Protein AF-A0A2V8SIW9-F1 (afdb_monomer_lite)

Secondary structure (DSSP, 8-state):
---EEEEEEEEES--TTGGG-HHHHHHHHHHHHHHTT--EEEEEEEEPSTT--EEEEEEETTEEEEEEEEGGGTEEEEEEEESS--PPP-HHHHHHHHH--SEEEEEEEEET---SS----PPPSSPPP--TT-TT------EEE-SSSS-EEE-TT--EEEEEEBTTSS-HHHHHHHHHHHHHHHHHGGGS-HHHHHHHHHHHHHHHHHHHHHHHTTT-S--GGGSHHHHHHHHHHHHHTBTTTEEEEEEEE-SSEEEEEEEEPTT--HHHHHHHHHHHHHHHHHHHTT--S--B-S--EEEE--SHHHHHHHHHHHHHHHHHTT-TT-SSB--SSTTTT--

Sequence (343 aa):
MIVGTEWLIEATGCNQEHLRDESLMRDLLERVITDLGLKAVGSVWHKFDGEAGITGLIALTESHLACHTYPEHRTATFNLYCCRTRPEWDWESNVKTLLGAKSVSVTKIERGAADAVSAAVRRPSRPPVVPSDDPFFKYGQVSIRDRGRLPHWEKEDGIYFVTFRLADSLPQNILDRLRDERREALGALKTLDHELRLEEKRKIEWLFSEKVDGYLDRNYGSCVMQEPAVAKVVADSLLHFDAQRYHLYAWCVMPNHVHSVVRPKQNHKLEDVLHSWKSYTAHEINKLLGRRGELWQREYYDHLVRSESDLERAMKYTIRNPASAGLQNWPWVSSLETYKSAA

Radius of gyration: 24.92 Å; chains: 1; bounding box: 72×48×62 Å

Foldseek 3Di:
DLQKKKKKKKFAPFAQVLQQDPVLVVVLVVCVCVVQVWAFPDKDKDRDPDSAGIWIWTDTPAGIKIKHGGSVRNMIIIMDIDSDDTPDDCCFVSCCVSGVTPDMDMDMDRHPPDPPDDDDDDDDPDDPPPPCDPPVDPFDDWDWDDPDLDIDIWGAQFKKKKKWWWQFLDPPVVVVVLSVVLVVQLVVLPPPDDVVSVVSNVVSVVVSVVVVLVSNLVRGDPLLCVPVVLLVLLLCLVPVCDVNQKHWQWKFDGSTMIITTITGHPPHTPVNSVCSSLVRSQVVSCVVVVHDDGTIDPDMDMDTQDDPVSSVVSRVCRQCSCVVSVNPPRPRIDDNVVPVVPD

Structure (mmCIF, N/CA/C/O backbone):
data_AF-A0A2V8SIW9-F1
#
_entry.id   AF-A0A2V8SIW9-F1
#
loop_
_atom_site.group_PDB
_atom_site.id
_atom_site.type_symbol
_atom_site.label_atom_id
_atom_site.label_alt_id
_atom_site.label_comp_id
_atom_site.label_asym_id
_atom_site.label_entity_id
_atom_site.label_seq_id
_atom_site.pdbx_PDB_ins_code
_atom_site.Cartn_x
_atom_site.Cartn_y
_atom_site.Cartn_z
_atom_site.occupancy
_atom_site.B_iso_or_equiv
_atom_site.auth_seq_id
_atom_site.auth_comp_id
_atom_site.auth_asym_id
_atom_site.auth_atom_id
_atom_site.pdbx_PDB_model_num
ATOM 1 N N . MET A 1 1 ? -4.447 -9.199 -9.880 1.00 42.38 1 MET A N 1
ATOM 2 C CA . MET A 1 1 ? -4.465 -8.543 -11.206 1.00 42.38 1 MET A CA 1
ATOM 3 C C . MET A 1 1 ? -3.025 -8.538 -11.637 1.00 42.38 1 MET A C 1
ATOM 5 O O . MET A 1 1 ? -2.218 -8.075 -10.849 1.00 42.38 1 MET A O 1
ATOM 9 N N . ILE A 1 2 ? -2.699 -9.089 -12.802 1.00 50.03 2 ILE A N 1
ATOM 10 C CA . ILE A 1 2 ? -1.320 -9.090 -13.292 1.00 50.03 2 ILE A CA 1
ATOM 11 C C . ILE A 1 2 ? -0.915 -7.619 -13.468 1.00 50.03 2 ILE A C 1
ATOM 13 O O . ILE A 1 2 ? -1.410 -6.951 -14.371 1.00 50.03 2 ILE A O 1
ATOM 17 N N . VAL A 1 3 ? -0.110 -7.096 -12.544 1.00 54.56 3 VAL A N 1
ATOM 18 C CA . VAL A 1 3 ? 0.415 -5.721 -12.575 1.00 54.56 3 VAL A CA 1
ATOM 19 C C . VAL A 1 3 ? 1.596 -5.605 -13.533 1.00 54.56 3 VAL A C 1
ATOM 21 O O . VAL A 1 3 ? 1.995 -4.506 -13.896 1.00 54.56 3 VAL A O 1
ATOM 24 N N . GLY A 1 4 ? 2.129 -6.742 -13.977 1.00 69.62 4 GLY A N 1
ATOM 25 C CA . GLY A 1 4 ? 3.120 -6.814 -15.028 1.00 69.62 4 GLY A CA 1
ATOM 26 C C . GLY A 1 4 ? 3.525 -8.246 -15.340 1.00 69.62 4 GLY A C 1
ATOM 27 O O . GLY A 1 4 ? 3.195 -9.182 -14.616 1.00 69.62 4 GLY A O 1
ATOM 28 N N . THR A 1 5 ? 4.244 -8.428 -16.432 1.00 81.38 5 THR A N 1
ATOM 29 C CA . THR A 1 5 ? 4.837 -9.707 -16.804 1.00 81.38 5 THR A CA 1
ATOM 30 C C . THR A 1 5 ? 6.344 -9.569 -16.724 1.00 81.38 5 THR A C 1
ATOM 32 O O . THR A 1 5 ? 6.913 -8.625 -17.268 1.00 81.38 5 THR A O 1
ATOM 35 N N . GLU A 1 6 ? 6.970 -10.485 -16.005 1.00 88.69 6 GLU A N 1
ATOM 36 C CA . GLU A 1 6 ? 8.413 -10.635 -15.945 1.00 88.69 6 GLU A CA 1
ATOM 37 C C . GLU A 1 6 ? 8.807 -11.896 -16.705 1.00 88.69 6 GLU A C 1
ATOM 39 O O . GLU A 1 6 ? 8.197 -12.948 -16.536 1.00 88.69 6 GLU A O 1
ATOM 44 N N . TRP A 1 7 ? 9.815 -11.788 -17.554 1.00 89.62 7 TRP A N 1
ATOM 45 C CA . TRP A 1 7 ? 10.449 -12.914 -18.210 1.00 89.62 7 TRP A CA 1
ATOM 46 C C . TRP A 1 7 ? 11.846 -13.067 -17.629 1.00 89.62 7 TRP A C 1
ATOM 48 O O . TRP A 1 7 ? 12.643 -12.129 -17.663 1.00 89.62 7 TRP A O 1
ATOM 58 N N . LEU A 1 8 ? 12.121 -14.256 -17.106 1.00 92.25 8 LEU A N 1
ATOM 59 C CA . LEU A 1 8 ? 13.445 -14.708 -16.712 1.00 92.25 8 LEU A CA 1
ATOM 60 C C . LEU A 1 8 ? 13.950 -15.645 -17.797 1.00 92.25 8 LEU A C 1
ATOM 62 O O . LEU A 1 8 ? 13.293 -16.641 -18.102 1.00 92.25 8 LEU A O 1
ATOM 66 N N . ILE A 1 9 ? 15.088 -15.320 -18.391 1.00 96.25 9 ILE A N 1
ATOM 67 C CA . ILE A 1 9 ? 15.674 -16.101 -19.472 1.00 96.25 9 ILE A CA 1
ATOM 68 C C . ILE A 1 9 ? 17.033 -16.588 -19.019 1.00 96.25 9 ILE A C 1
ATOM 70 O O . ILE A 1 9 ? 17.867 -15.784 -18.608 1.00 96.25 9 ILE A O 1
ATOM 74 N N . GLU A 1 10 ? 17.266 -17.889 -19.132 1.00 94.38 10 GLU A N 1
ATOM 75 C CA . GLU A 1 10 ? 18.566 -18.491 -18.862 1.00 94.38 10 GLU A CA 1
ATOM 76 C C . GLU A 1 10 ? 19.058 -19.195 -20.123 1.00 94.38 10 GLU A C 1
ATOM 78 O O . GLU A 1 10 ? 18.437 -20.127 -20.632 1.00 94.38 10 GLU A O 1
ATOM 83 N N . ALA A 1 11 ? 20.193 -18.743 -20.642 1.00 95.75 11 ALA A N 1
ATOM 84 C CA . ALA A 1 11 ? 20.848 -19.328 -21.798 1.00 95.75 11 ALA A CA 1
ATOM 85 C C . ALA A 1 11 ? 22.107 -20.068 -21.350 1.00 95.75 11 ALA A C 1
ATOM 87 O O . ALA A 1 11 ? 22.965 -19.489 -20.686 1.00 95.75 11 ALA A O 1
ATOM 88 N N . THR A 1 12 ? 22.238 -21.339 -21.732 1.00 95.94 12 THR A N 1
ATOM 89 C CA . THR A 1 12 ? 23.371 -22.196 -21.354 1.00 95.94 12 THR A CA 1
ATOM 90 C C . THR A 1 12 ? 24.085 -22.769 -22.575 1.00 95.94 12 THR A C 1
ATOM 92 O O . THR A 1 12 ? 23.506 -22.992 -23.646 1.00 95.94 12 THR A O 1
ATOM 95 N N . GLY A 1 13 ? 25.388 -23.009 -22.419 1.00 95.06 13 GLY A N 1
ATOM 96 C CA . GLY A 1 13 ? 26.245 -23.491 -23.500 1.00 95.06 13 GLY A CA 1
ATOM 97 C C . GLY A 1 13 ? 26.567 -22.425 -24.550 1.00 95.06 13 GLY A C 1
ATOM 98 O O . GLY A 1 13 ? 26.854 -22.788 -25.686 1.00 95.06 13 GLY A O 1
ATOM 99 N N . CYS A 1 14 ? 26.524 -21.145 -24.175 1.00 96.31 14 CYS A N 1
ATOM 100 C CA . CYS A 1 14 ? 26.801 -20.007 -25.050 1.00 96.31 14 CYS A CA 1
ATOM 101 C C . CYS A 1 14 ? 28.268 -19.966 -25.528 1.00 96.31 14 CYS A C 1
ATOM 103 O O . CYS A 1 14 ? 29.164 -20.628 -24.980 1.00 96.31 14 CYS A O 1
ATOM 105 N N . ASN A 1 15 ? 28.531 -19.163 -26.556 1.00 95.88 15 ASN A N 1
ATOM 106 C CA . ASN A 1 15 ? 29.879 -18.818 -26.994 1.00 95.88 15 ASN A CA 1
ATOM 107 C C . ASN A 1 15 ? 30.512 -17.813 -26.015 1.00 95.88 15 ASN A C 1
ATOM 109 O O . ASN A 1 15 ? 29.956 -16.745 -25.778 1.00 95.88 15 ASN A O 1
ATOM 113 N N . GLN A 1 16 ? 31.677 -18.150 -25.458 1.00 93.75 16 GLN A N 1
ATOM 114 C CA . GLN A 1 16 ? 32.363 -17.335 -24.448 1.00 93.75 16 GLN A CA 1
ATOM 115 C C . GLN A 1 16 ? 32.746 -15.947 -24.963 1.00 93.75 16 GLN A C 1
ATOM 117 O O . GLN A 1 16 ? 32.615 -14.977 -24.225 1.00 93.75 16 GLN A O 1
ATOM 122 N N . GLU A 1 17 ? 33.138 -15.836 -26.233 1.00 93.25 17 GLU A N 1
ATOM 123 C CA . GLU A 1 17 ? 33.518 -14.554 -26.829 1.00 93.25 17 GLU A CA 1
ATOM 124 C C . GLU A 1 17 ? 32.302 -13.641 -27.009 1.00 93.25 17 GLU A C 1
ATOM 126 O O . GLU A 1 17 ? 32.372 -12.454 -26.711 1.00 93.25 17 GLU A O 1
ATOM 131 N N . HIS A 1 18 ? 31.144 -14.201 -27.379 1.00 94.38 18 HIS A N 1
ATOM 132 C CA . HIS A 1 18 ? 29.903 -13.423 -27.486 1.00 94.38 18 HIS A CA 1
ATOM 133 C C . HIS A 1 18 ? 29.425 -12.939 -26.110 1.00 94.38 18 HIS A C 1
ATOM 135 O O . HIS A 1 18 ? 28.880 -11.847 -25.993 1.00 94.38 18 HIS A O 1
ATOM 141 N N . LEU A 1 19 ? 29.658 -13.725 -25.051 1.00 93.62 19 LEU A N 1
ATOM 142 C CA . LEU A 1 19 ? 29.345 -13.330 -23.673 1.00 93.62 19 LEU A CA 1
ATOM 143 C C . LEU A 1 19 ? 30.246 -12.207 -23.138 1.00 93.62 19 LEU A C 1
ATOM 145 O O . LEU A 1 19 ? 29.910 -11.612 -22.115 1.00 93.62 19 LEU A O 1
ATOM 149 N N . ARG A 1 20 ? 31.372 -11.929 -23.803 1.00 93.06 20 ARG A N 1
ATOM 150 C CA . ARG A 1 20 ? 32.318 -10.845 -23.485 1.00 93.06 20 ARG A CA 1
ATOM 151 C C . ARG A 1 20 ? 32.119 -9.606 -24.362 1.00 93.06 20 ARG A C 1
ATOM 153 O O . ARG A 1 20 ? 32.797 -8.594 -24.147 1.00 93.06 20 ARG A O 1
ATOM 160 N N . ASP A 1 21 ? 31.228 -9.667 -25.347 1.00 93.31 21 ASP A N 1
ATOM 161 C CA . ASP A 1 21 ? 30.979 -8.581 -26.289 1.00 93.31 21 ASP A CA 1
ATOM 162 C C . ASP A 1 21 ? 29.834 -7.679 -25.804 1.00 93.31 21 ASP A C 1
ATOM 164 O O . ASP A 1 21 ? 28.655 -8.034 -25.851 1.00 93.31 21 ASP A O 1
ATOM 168 N N . GLU A 1 22 ? 30.193 -6.487 -25.321 1.00 92.50 22 GLU A N 1
ATOM 169 C CA . GLU A 1 22 ? 29.225 -5.508 -24.821 1.00 92.50 22 GLU A CA 1
ATOM 170 C C . GLU A 1 22 ? 28.354 -4.946 -25.945 1.00 92.50 22 GLU A C 1
ATOM 172 O O . GLU A 1 22 ? 27.169 -4.706 -25.721 1.00 92.50 22 GLU A O 1
ATOM 177 N N . SER A 1 23 ? 28.901 -4.784 -27.154 1.00 92.31 23 SER A N 1
ATOM 178 C CA . SER A 1 23 ? 28.131 -4.307 -28.306 1.00 92.31 23 SER A CA 1
ATOM 179 C C . SER A 1 23 ? 27.046 -5.315 -28.659 1.00 92.31 23 SER A C 1
ATOM 181 O O . SER A 1 23 ? 25.887 -4.947 -28.810 1.00 92.31 23 SER A O 1
ATOM 183 N N . LEU A 1 24 ? 27.396 -6.602 -28.679 1.00 93.12 24 LEU A N 1
ATOM 184 C CA . LEU A 1 24 ? 26.450 -7.671 -28.990 1.00 93.12 24 LEU A CA 1
ATOM 185 C C . LEU A 1 24 ? 25.337 -7.786 -27.932 1.00 93.12 24 LEU A C 1
ATOM 187 O O . LEU A 1 24 ? 24.180 -8.029 -28.281 1.00 93.12 24 LEU A O 1
ATOM 191 N N . MET A 1 25 ? 25.649 -7.564 -26.646 1.00 94.31 25 MET A N 1
ATOM 192 C CA . MET A 1 25 ? 24.622 -7.491 -25.593 1.00 94.31 25 MET A CA 1
ATOM 193 C C . MET A 1 25 ? 23.715 -6.269 -25.762 1.00 94.31 25 MET A C 1
ATOM 195 O O . MET A 1 25 ? 22.498 -6.381 -25.596 1.00 94.31 25 MET A O 1
ATOM 199 N N . ARG A 1 26 ? 24.287 -5.106 -26.089 1.00 92.31 26 ARG A N 1
ATOM 200 C CA . ARG A 1 26 ? 23.527 -3.873 -26.334 1.00 92.31 26 ARG A CA 1
ATOM 201 C C . ARG A 1 26 ? 22.568 -4.046 -27.503 1.00 92.31 26 ARG A C 1
ATOM 203 O O . ARG A 1 26 ? 21.380 -3.801 -27.323 1.00 92.31 26 ARG A O 1
ATOM 210 N N . ASP A 1 27 ? 23.050 -4.570 -28.625 1.00 91.69 27 ASP A N 1
ATOM 211 C CA . ASP A 1 27 ? 22.249 -4.809 -29.828 1.00 91.69 27 ASP A CA 1
ATOM 212 C C . ASP A 1 27 ? 21.079 -5.764 -29.546 1.00 91.69 27 ASP A C 1
ATOM 214 O O . ASP A 1 27 ? 19.946 -5.522 -29.972 1.00 91.69 27 ASP A O 1
ATOM 218 N N . LEU A 1 28 ? 21.323 -6.834 -28.777 1.00 92.81 28 LEU A N 1
ATOM 219 C CA . LEU A 1 28 ? 20.275 -7.763 -28.352 1.00 92.81 28 LEU A CA 1
ATOM 220 C C . LEU A 1 28 ? 19.192 -7.049 -27.526 1.00 92.81 28 LEU A C 1
ATOM 222 O O . LEU A 1 28 ? 18.004 -7.187 -27.822 1.00 92.81 28 LEU A O 1
ATOM 226 N N . LEU A 1 29 ? 19.581 -6.284 -26.502 1.00 91.94 29 LEU A N 1
ATOM 227 C CA . LEU A 1 29 ? 18.631 -5.597 -25.622 1.00 91.94 29 LEU A CA 1
ATOM 228 C C . LEU A 1 29 ? 17.896 -4.448 -26.342 1.00 91.94 29 LEU A C 1
ATOM 230 O O . LEU A 1 29 ? 16.700 -4.254 -26.120 1.00 91.94 29 LEU A O 1
ATOM 234 N N . GLU A 1 30 ? 18.563 -3.718 -27.237 1.00 88.19 30 GLU A N 1
ATOM 235 C CA . GLU A 1 30 ? 17.948 -2.679 -28.073 1.00 88.19 30 GLU A CA 1
ATOM 236 C C . GLU A 1 30 ? 16.940 -3.260 -29.065 1.00 88.19 30 GLU A C 1
ATOM 238 O O . GLU A 1 30 ? 15.868 -2.682 -29.280 1.00 88.19 30 GLU A O 1
ATOM 243 N N . ARG A 1 31 ? 17.229 -4.442 -29.616 1.00 88.81 31 ARG A N 1
ATOM 244 C CA . ARG A 1 31 ? 16.288 -5.170 -30.465 1.00 88.81 31 ARG A CA 1
ATOM 245 C C . ARG A 1 31 ? 15.044 -5.597 -29.690 1.00 88.81 31 ARG A C 1
ATOM 247 O O . ARG A 1 31 ? 13.940 -5.355 -30.166 1.00 88.81 31 ARG A O 1
ATOM 254 N N . VAL A 1 32 ? 15.201 -6.129 -28.474 1.00 88.62 32 VAL A N 1
ATOM 255 C CA . VAL A 1 32 ? 14.067 -6.448 -27.582 1.00 88.62 32 VAL A CA 1
ATOM 256 C C . VAL A 1 32 ? 13.214 -5.202 -27.321 1.00 88.62 32 VAL A C 1
ATOM 258 O O . VAL A 1 32 ? 11.988 -5.255 -27.406 1.00 88.62 32 VAL A O 1
ATOM 261 N N . ILE A 1 33 ? 13.852 -4.062 -27.038 1.00 84.56 33 ILE A N 1
ATOM 262 C CA . ILE A 1 33 ? 13.164 -2.785 -26.807 1.00 84.56 33 ILE A CA 1
ATOM 263 C C . ILE A 1 33 ? 12.389 -2.339 -28.048 1.00 84.56 33 ILE A C 1
ATOM 265 O O . ILE A 1 33 ? 11.226 -1.952 -27.932 1.00 84.56 33 ILE A O 1
ATOM 269 N N . THR A 1 34 ? 13.012 -2.417 -29.222 1.00 83.44 34 THR A N 1
ATOM 270 C CA . THR A 1 34 ? 12.420 -1.986 -30.494 1.00 83.44 34 THR A CA 1
ATOM 271 C C . THR A 1 34 ? 11.243 -2.872 -30.889 1.00 83.44 34 THR A C 1
ATOM 273 O O . THR A 1 34 ? 10.144 -2.362 -31.116 1.00 83.44 34 THR A O 1
ATOM 276 N N . ASP A 1 35 ? 11.437 -4.191 -30.888 1.00 83.56 35 ASP A N 1
ATOM 277 C CA . ASP A 1 35 ? 10.431 -5.171 -31.307 1.00 83.56 35 ASP A CA 1
ATOM 278 C C . ASP A 1 35 ? 9.191 -5.148 -30.396 1.00 83.56 35 ASP A C 1
ATOM 280 O O . ASP A 1 35 ? 8.064 -5.344 -30.856 1.00 83.56 35 ASP A O 1
ATOM 284 N N . LEU A 1 36 ? 9.378 -4.868 -29.101 1.00 80.06 36 LEU A N 1
ATOM 285 C CA . LEU A 1 36 ? 8.291 -4.779 -28.121 1.00 80.06 36 LEU A CA 1
ATOM 286 C C . LEU A 1 36 ? 7.730 -3.356 -27.938 1.00 80.06 36 LEU A C 1
ATOM 288 O O . LEU A 1 36 ? 6.785 -3.160 -27.161 1.00 80.06 36 LEU A O 1
ATOM 292 N N . GLY A 1 37 ? 8.278 -2.359 -28.642 1.00 78.38 37 GLY A N 1
ATOM 293 C CA . GLY A 1 37 ? 7.862 -0.957 -28.547 1.00 78.38 37 GLY A CA 1
ATOM 294 C C . GLY A 1 37 ? 8.043 -0.363 -27.145 1.00 78.38 37 GLY A C 1
ATOM 295 O O . GLY A 1 37 ? 7.180 0.380 -26.660 1.00 78.38 37 GLY A O 1
ATOM 296 N N . LEU A 1 38 ? 9.122 -0.742 -26.459 1.00 81.50 38 LEU A N 1
ATOM 297 C CA . LEU A 1 38 ? 9.472 -0.267 -25.122 1.00 81.50 38 LEU A CA 1
ATOM 298 C C . LEU A 1 38 ? 10.187 1.089 -25.205 1.00 81.50 38 LEU A C 1
ATOM 300 O O . LEU A 1 38 ? 10.779 1.447 -26.220 1.00 81.50 38 LEU A O 1
ATOM 304 N N . LYS A 1 39 ? 10.132 1.864 -24.118 1.00 77.12 39 LYS A N 1
ATOM 305 C CA . LYS A 1 39 ? 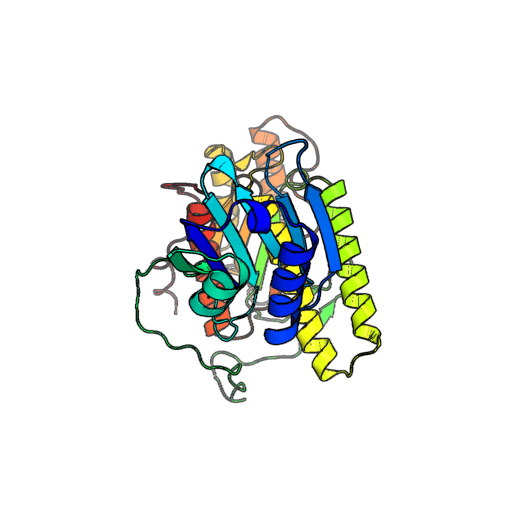10.822 3.156 -24.018 1.00 77.12 39 LYS A CA 1
ATOM 306 C C . LYS A 1 39 ? 11.891 3.094 -22.939 1.00 77.12 39 LYS A C 1
ATOM 308 O O . LYS A 1 39 ? 11.563 2.950 -21.760 1.00 77.12 39 LYS A O 1
ATOM 313 N N . ALA A 1 40 ? 13.149 3.220 -23.349 1.00 81.56 40 ALA A N 1
ATOM 314 C CA . ALA A 1 40 ? 14.277 3.355 -22.439 1.00 81.56 40 ALA A CA 1
ATOM 315 C C . ALA A 1 40 ? 14.340 4.776 -21.857 1.00 81.56 40 ALA A C 1
ATOM 317 O O . ALA A 1 40 ? 14.155 5.761 -22.569 1.00 81.56 40 ALA A O 1
ATOM 318 N N . VAL A 1 41 ? 14.598 4.863 -20.555 1.00 73.00 41 VAL A N 1
ATOM 319 C CA . VAL A 1 41 ? 14.848 6.110 -19.811 1.00 73.00 41 VAL A CA 1
ATOM 320 C C . VAL A 1 41 ? 16.351 6.344 -19.662 1.00 73.00 41 VAL A C 1
ATOM 322 O O . VAL A 1 41 ? 16.812 7.480 -19.678 1.00 73.00 41 VAL A O 1
ATOM 325 N N . GLY A 1 42 ? 17.122 5.264 -19.541 1.00 73.06 42 GLY A N 1
ATOM 326 C CA . GLY A 1 42 ? 18.575 5.293 -19.432 1.00 73.06 42 GLY A CA 1
ATOM 327 C C . GLY A 1 42 ? 19.136 3.883 -19.289 1.00 73.06 42 GLY A C 1
ATOM 328 O O . GLY A 1 42 ? 18.382 2.934 -19.066 1.00 73.06 42 GLY A O 1
ATOM 329 N N . SER A 1 43 ? 20.453 3.734 -19.418 1.00 82.75 43 SER A N 1
ATOM 330 C CA . SER A 1 43 ? 21.120 2.446 -19.225 1.00 82.75 43 SER A CA 1
ATOM 331 C C . SER A 1 43 ? 22.445 2.584 -18.487 1.00 82.75 43 SER A C 1
ATOM 333 O O . SER A 1 43 ? 23.113 3.615 -18.575 1.00 82.75 43 SER A O 1
ATOM 335 N N . VAL A 1 44 ? 22.809 1.535 -17.755 1.00 84.94 44 VAL A N 1
ATOM 336 C CA . VAL A 1 44 ? 24.104 1.367 -17.095 1.00 84.94 44 VAL A CA 1
ATOM 337 C C . VAL A 1 44 ? 24.687 0.044 -17.560 1.00 84.94 44 VAL A C 1
ATOM 339 O O . VAL A 1 44 ? 23.989 -0.968 -17.603 1.00 84.94 44 VAL A O 1
ATOM 342 N N . TRP A 1 45 ? 25.967 0.070 -17.903 1.00 88.38 45 TRP A N 1
ATOM 343 C CA . TRP A 1 45 ? 26.697 -1.084 -18.399 1.00 88.38 45 TRP A CA 1
ATOM 344 C C . TRP A 1 45 ? 28.037 -1.173 -17.699 1.00 88.38 45 TRP A C 1
ATOM 346 O O . TRP A 1 45 ? 28.675 -0.155 -17.422 1.00 88.38 45 TRP A O 1
ATOM 356 N N . HIS A 1 46 ? 28.446 -2.396 -17.408 1.00 89.00 46 HIS A N 1
ATOM 357 C CA . HIS A 1 46 ? 29.738 -2.683 -16.829 1.00 89.00 46 HIS A CA 1
ATOM 358 C C . HIS A 1 46 ? 30.277 -3.976 -17.425 1.00 89.00 46 HIS A C 1
ATOM 360 O O . HIS A 1 46 ? 29.690 -5.045 -17.244 1.00 89.00 46 HIS A O 1
ATOM 366 N N . LYS A 1 47 ? 31.398 -3.866 -18.133 1.00 90.38 47 LYS A N 1
ATOM 367 C CA . LYS A 1 47 ? 32.217 -5.000 -18.541 1.00 90.38 47 LYS A CA 1
ATOM 368 C C . LYS A 1 47 ? 33.293 -5.212 -17.483 1.00 90.38 47 LYS A C 1
ATOM 370 O O . LYS A 1 47 ? 34.037 -4.283 -17.177 1.00 90.38 47 LYS A O 1
ATOM 375 N N . PHE A 1 48 ? 33.335 -6.410 -16.913 1.00 83.75 48 PHE A N 1
ATOM 376 C CA . PHE A 1 48 ? 34.329 -6.761 -15.908 1.00 83.75 48 PHE A CA 1
ATOM 377 C C . PHE A 1 48 ? 35.684 -7.033 -16.574 1.00 83.75 48 PHE A C 1
ATOM 379 O O . PHE A 1 48 ? 35.748 -7.488 -17.718 1.00 83.75 48 PHE A O 1
ATOM 386 N N . ASP A 1 49 ? 36.770 -6.743 -15.860 1.00 77.94 49 ASP A N 1
ATOM 387 C CA . ASP A 1 49 ? 38.122 -6.878 -16.398 1.00 77.94 49 ASP A CA 1
ATOM 388 C C . ASP A 1 49 ? 38.505 -8.340 -16.689 1.00 77.94 49 ASP A C 1
ATOM 390 O O . ASP A 1 49 ? 38.080 -9.284 -16.018 1.00 77.94 49 ASP A O 1
ATOM 394 N N . GLY A 1 50 ? 39.380 -8.520 -17.681 1.00 74.31 50 GLY A N 1
ATOM 395 C CA . GLY A 1 50 ? 39.932 -9.821 -18.049 1.00 74.31 50 GLY A CA 1
ATOM 396 C C . GLY A 1 50 ? 38.930 -10.718 -18.779 1.00 74.31 50 GLY A C 1
ATOM 397 O O . GLY A 1 50 ? 38.366 -10.339 -19.801 1.00 74.31 50 GLY A O 1
ATOM 398 N N . GLU A 1 51 ? 38.762 -11.942 -18.280 1.00 74.25 51 GLU A N 1
ATOM 399 C CA . GLU A 1 51 ? 37.932 -12.988 -18.894 1.00 74.25 51 GLU A CA 1
ATOM 400 C C . GLU A 1 51 ? 36.467 -12.992 -18.429 1.00 74.25 51 GLU A C 1
ATOM 402 O O . GLU A 1 51 ? 35.687 -13.844 -18.873 1.00 74.25 51 GLU A O 1
ATOM 407 N N . ALA A 1 52 ? 36.116 -12.052 -17.552 1.00 77.88 52 ALA A N 1
ATOM 408 C CA . ALA A 1 52 ? 34.820 -11.939 -16.909 1.00 77.88 52 ALA A CA 1
ATOM 409 C C . ALA A 1 52 ? 33.740 -11.357 -17.842 1.00 77.88 52 ALA A C 1
ATOM 411 O O . ALA A 1 52 ? 34.010 -10.864 -18.938 1.00 77.88 52 ALA A O 1
ATOM 412 N N . GLY A 1 53 ? 32.484 -11.490 -17.420 1.00 89.69 53 GLY A N 1
ATOM 413 C CA . GLY A 1 53 ? 31.328 -11.133 -18.231 1.00 89.69 53 GLY A CA 1
ATOM 414 C C . GLY A 1 53 ? 30.940 -9.658 -18.209 1.00 89.69 53 GLY A C 1
ATOM 415 O O . GLY A 1 53 ? 31.734 -8.753 -17.950 1.00 89.69 53 GLY A O 1
ATOM 416 N N . ILE A 1 54 ? 29.670 -9.425 -18.506 1.00 92.00 54 ILE A N 1
ATOM 417 C CA . ILE A 1 54 ? 29.050 -8.116 -18.670 1.00 92.00 54 ILE A CA 1
ATOM 418 C C . ILE A 1 54 ? 27.796 -8.068 -17.810 1.00 92.00 54 ILE A C 1
ATOM 420 O O . ILE A 1 54 ? 27.036 -9.032 -17.720 1.00 92.00 54 ILE A O 1
ATOM 424 N N . THR A 1 55 ? 27.562 -6.917 -17.194 1.00 88.06 55 THR A N 1
ATOM 425 C CA . THR A 1 55 ? 26.281 -6.553 -16.596 1.00 88.06 55 THR A CA 1
ATOM 426 C C . THR A 1 55 ? 25.700 -5.359 -17.335 1.00 88.06 55 THR A C 1
ATOM 428 O O . THR A 1 55 ? 26.367 -4.338 -17.499 1.00 88.06 55 THR A O 1
ATOM 431 N N . GLY A 1 56 ? 24.448 -5.489 -17.757 1.00 84.44 56 GLY A N 1
ATOM 432 C CA . GLY A 1 56 ? 23.676 -4.424 -18.384 1.00 84.44 56 GLY A CA 1
ATOM 433 C C . GLY A 1 56 ? 22.349 -4.240 -17.664 1.00 84.44 56 GLY A C 1
ATOM 434 O O . GLY A 1 56 ? 21.685 -5.214 -17.317 1.00 84.44 56 GLY A O 1
ATOM 435 N N . LEU A 1 57 ? 21.955 -2.990 -17.437 1.00 84.44 57 LEU A N 1
ATOM 436 C CA . LEU A 1 57 ? 20.645 -2.634 -16.904 1.00 84.44 57 LEU A CA 1
ATOM 437 C C . LEU A 1 57 ? 20.097 -1.437 -17.670 1.00 84.44 57 LEU A C 1
ATOM 439 O O . LEU A 1 57 ? 20.686 -0.357 -17.670 1.00 84.44 57 LEU A O 1
ATOM 443 N N . ILE A 1 58 ? 18.934 -1.615 -18.280 1.00 81.69 58 ILE A N 1
ATOM 444 C CA . ILE A 1 58 ? 18.187 -0.568 -18.962 1.00 81.69 58 ILE A CA 1
ATOM 445 C C . ILE A 1 58 ? 16.948 -0.256 -18.129 1.00 81.69 58 ILE A C 1
ATOM 447 O O . ILE A 1 58 ? 16.076 -1.104 -17.934 1.00 81.69 58 ILE A O 1
ATOM 451 N N . ALA A 1 59 ? 16.864 0.980 -17.644 1.00 71.12 59 ALA A N 1
ATOM 452 C CA . ALA A 1 59 ? 15.662 1.499 -17.014 1.00 71.12 59 ALA A CA 1
ATOM 453 C C . ALA A 1 59 ? 14.624 1.791 -18.103 1.00 71.12 59 ALA A C 1
ATOM 455 O O . ALA A 1 59 ? 14.896 2.538 -19.045 1.00 71.12 59 ALA A O 1
ATOM 456 N N . LEU A 1 60 ? 13.430 1.218 -17.974 1.00 76.62 60 LEU A N 1
ATOM 457 C CA . LEU A 1 60 ? 12.311 1.452 -18.885 1.00 76.62 60 LEU A CA 1
ATOM 458 C C . LEU A 1 60 ? 11.290 2.371 -18.209 1.00 76.62 60 LEU A C 1
ATOM 460 O O . LEU A 1 60 ? 11.173 2.372 -16.986 1.00 76.62 60 LEU A O 1
ATOM 464 N N . THR A 1 61 ? 10.492 3.113 -18.983 1.00 63.22 61 THR A N 1
ATOM 465 C CA . THR A 1 61 ? 9.527 4.101 -18.444 1.00 63.22 61 THR A CA 1
ATOM 466 C C . THR A 1 61 ? 8.543 3.534 -17.422 1.00 63.22 61 THR A C 1
ATOM 468 O O . THR A 1 61 ? 8.005 4.278 -16.611 1.00 63.22 61 THR A O 1
ATOM 471 N N . GLU A 1 62 ? 8.283 2.229 -17.466 1.00 58.47 62 GLU A N 1
ATOM 472 C CA . GLU A 1 62 ? 7.398 1.554 -16.519 1.00 58.47 62 GLU A CA 1
ATOM 473 C C . GLU A 1 62 ? 8.074 0.337 -15.842 1.00 58.47 62 GLU A C 1
ATOM 475 O O . GLU A 1 62 ? 7.369 -0.395 -15.169 1.00 58.47 62 GLU A O 1
ATOM 480 N N . SER A 1 63 ? 9.380 0.046 -16.023 1.00 83.69 63 SER A N 1
ATOM 481 C CA . SER A 1 63 ? 10.014 -1.219 -15.546 1.00 83.69 63 SER A CA 1
ATOM 482 C C . SER A 1 63 ? 11.544 -1.283 -15.803 1.00 83.69 63 SER A C 1
ATOM 484 O O . SER A 1 63 ? 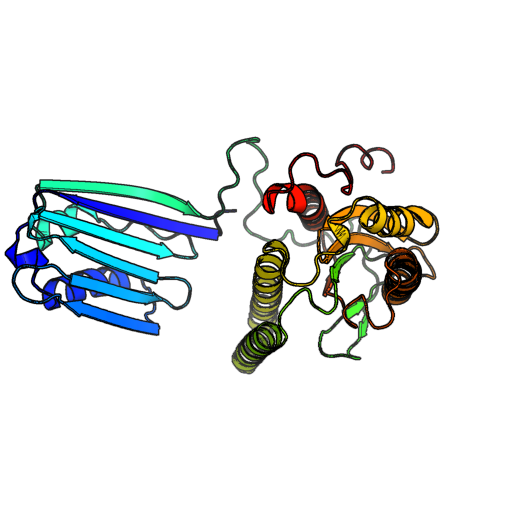12.223 -0.270 -15.642 1.00 83.69 63 SER A O 1
ATOM 486 N N . HIS A 1 64 ? 12.106 -2.443 -16.180 1.00 88.19 64 HIS A N 1
ATOM 487 C CA . HIS A 1 64 ? 13.529 -2.623 -16.492 1.00 88.19 64 HIS A CA 1
ATOM 488 C C . HIS A 1 64 ? 13.797 -3.830 -17.408 1.00 88.19 64 HIS A C 1
ATOM 490 O O . HIS A 1 64 ? 13.000 -4.766 -17.476 1.00 88.19 64 HIS A O 1
ATOM 496 N N . LEU A 1 65 ? 14.950 -3.799 -18.077 1.00 90.25 65 LEU A N 1
ATOM 497 C CA . LEU A 1 65 ? 15.540 -4.909 -18.822 1.00 90.25 65 LEU A CA 1
ATOM 498 C C . LEU A 1 65 ? 16.998 -5.067 -18.378 1.00 90.25 65 LEU A C 1
ATOM 500 O O . LEU A 1 65 ? 17.773 -4.120 -18.489 1.00 90.25 65 LEU A O 1
ATOM 504 N N . ALA A 1 66 ? 17.363 -6.232 -17.857 1.00 93.56 66 ALA A N 1
ATOM 505 C CA . ALA A 1 66 ? 18.692 -6.514 -17.327 1.00 93.56 66 ALA A CA 1
ATOM 506 C C . ALA A 1 66 ? 19.320 -7.744 -17.989 1.00 93.56 66 ALA A C 1
ATOM 508 O O . ALA A 1 66 ? 18.609 -8.663 -18.401 1.00 93.56 66 ALA A O 1
ATOM 509 N N . CYS A 1 67 ? 20.650 -7.775 -18.040 1.00 94.50 67 CYS A N 1
ATOM 510 C CA . CYS A 1 67 ? 21.423 -8.941 -18.442 1.00 94.50 67 CYS A CA 1
ATOM 511 C C . CYS A 1 67 ? 22.675 -9.123 -17.579 1.00 94.50 67 CYS A C 1
ATOM 513 O O . CYS A 1 67 ? 23.339 -8.146 -17.220 1.00 94.50 67 CYS A O 1
ATOM 515 N N . HIS A 1 68 ? 23.032 -10.380 -17.324 1.00 94.44 68 HIS A N 1
ATOM 516 C CA . HIS A 1 68 ? 24.310 -10.771 -16.735 1.00 94.44 68 HIS A CA 1
ATOM 517 C C . HIS A 1 68 ? 24.911 -11.921 -17.543 1.00 94.44 68 HIS A C 1
ATOM 519 O O . HIS A 1 68 ? 24.221 -12.895 -17.850 1.00 94.44 68 HIS A O 1
ATOM 525 N N . THR A 1 69 ? 26.192 -11.829 -17.888 1.00 95.12 69 THR A N 1
ATOM 526 C CA . THR A 1 69 ? 26.906 -12.903 -18.588 1.00 95.12 69 THR A CA 1
ATOM 527 C C . THR A 1 69 ? 28.017 -13.489 -17.727 1.00 95.12 69 THR A C 1
ATOM 529 O O . THR A 1 69 ? 28.644 -12.794 -16.932 1.00 95.12 69 THR A O 1
ATOM 532 N N . TYR A 1 70 ? 28.257 -14.786 -17.910 1.00 94.50 70 TYR A N 1
ATOM 533 C CA . TYR A 1 70 ? 29.265 -15.574 -17.204 1.00 94.50 70 TYR A CA 1
ATOM 534 C C . TYR A 1 70 ? 30.031 -16.428 -18.230 1.00 94.50 70 TYR A C 1
ATOM 536 O O . TYR A 1 70 ? 29.664 -17.591 -18.461 1.00 94.50 70 TYR A O 1
ATOM 544 N N . PRO A 1 71 ? 31.038 -15.863 -18.930 1.00 93.88 71 PRO A N 1
ATOM 545 C CA . PRO A 1 71 ? 31.820 -16.569 -19.949 1.00 93.88 71 PRO A CA 1
ATOM 546 C C . PRO A 1 71 ? 32.421 -17.892 -19.450 1.00 93.88 71 PRO A C 1
ATOM 548 O O . PRO A 1 71 ? 32.349 -18.912 -20.139 1.00 93.88 71 PRO A O 1
ATOM 551 N N . GLU A 1 72 ? 32.931 -17.915 -18.222 1.00 90.81 72 GLU A N 1
ATOM 552 C CA . GLU A 1 72 ? 33.509 -19.080 -17.547 1.00 90.81 72 GLU A CA 1
ATOM 553 C C . GLU A 1 72 ? 32.507 -20.235 -17.379 1.00 90.81 72 GLU A C 1
ATOM 555 O O . GLU A 1 72 ? 32.880 -21.406 -17.454 1.00 90.81 72 GLU A O 1
ATOM 560 N N . HIS A 1 73 ? 31.219 -19.912 -17.249 1.00 92.69 73 HIS A N 1
ATOM 561 C CA . HIS A 1 73 ? 30.130 -20.883 -17.133 1.00 92.69 73 HIS A CA 1
ATOM 562 C C . HIS A 1 73 ? 29.360 -21.090 -18.442 1.00 92.69 73 HIS A C 1
ATOM 564 O O . HIS A 1 73 ? 28.494 -21.960 -18.516 1.00 92.69 73 HIS A O 1
ATOM 570 N N . ARG A 1 74 ? 29.694 -20.330 -19.496 1.00 94.00 74 ARG A N 1
ATOM 571 C CA . ARG A 1 74 ? 28.978 -20.313 -20.783 1.00 94.00 74 ARG A CA 1
ATOM 572 C C . ARG A 1 74 ? 27.484 -20.020 -20.602 1.00 94.00 74 ARG A C 1
ATOM 574 O O . ARG A 1 74 ? 26.650 -20.589 -21.316 1.00 94.00 74 ARG A O 1
ATOM 581 N N . THR A 1 75 ? 27.171 -19.129 -19.663 1.00 94.50 75 THR A N 1
ATOM 582 C CA . THR A 1 75 ? 25.802 -18.812 -19.243 1.00 94.50 75 THR A CA 1
ATOM 583 C C . THR A 1 75 ? 25.511 -17.324 -19.393 1.00 94.50 75 THR A C 1
ATOM 585 O O . THR A 1 75 ? 26.358 -16.488 -19.085 1.00 94.50 75 THR A O 1
ATOM 588 N N . ALA A 1 76 ? 24.302 -16.990 -19.837 1.00 95.19 76 ALA A N 1
ATOM 589 C CA . ALA A 1 76 ? 23.758 -15.638 -19.770 1.00 95.19 76 ALA A CA 1
ATOM 590 C C . ALA A 1 76 ? 22.365 -15.668 -19.153 1.00 95.19 76 ALA A C 1
ATOM 592 O O . ALA A 1 76 ? 21.573 -16.564 -19.451 1.00 95.19 76 ALA A O 1
ATOM 593 N N . THR A 1 77 ? 22.066 -14.681 -18.320 1.00 94.19 77 THR A N 1
ATOM 594 C CA . THR A 1 77 ? 20.743 -14.491 -17.736 1.00 94.19 77 THR A CA 1
ATOM 595 C C . THR A 1 77 ? 20.182 -13.144 -18.154 1.00 94.19 77 THR A C 1
ATOM 597 O O . THR A 1 77 ? 20.899 -12.143 -18.194 1.00 94.19 77 THR A O 1
ATOM 600 N N . PHE A 1 78 ? 18.892 -13.120 -18.474 1.00 94.62 78 PHE A N 1
ATOM 601 C CA . PHE A 1 78 ? 18.167 -11.903 -18.811 1.00 94.62 78 PHE A CA 1
ATOM 602 C C . PHE A 1 78 ? 16.913 -11.797 -17.959 1.00 94.62 78 PHE A C 1
ATOM 604 O O . PHE A 1 78 ? 16.256 -12.796 -17.659 1.00 94.62 78 PHE A O 1
ATOM 611 N N . ASN A 1 79 ? 16.573 -10.570 -17.591 1.00 94.25 79 ASN A N 1
ATOM 612 C CA . ASN A 1 79 ? 15.342 -10.251 -16.894 1.00 94.25 79 ASN A CA 1
ATOM 613 C C . ASN A 1 79 ? 14.660 -9.101 -17.628 1.00 94.25 79 ASN A C 1
ATOM 615 O O . ASN A 1 79 ? 15.186 -7.991 -17.659 1.00 94.25 79 ASN A O 1
ATOM 619 N N . LEU A 1 80 ? 13.506 -9.370 -18.232 1.00 90.25 80 LEU A N 1
ATOM 620 C CA . LEU A 1 80 ? 12.629 -8.328 -18.749 1.00 90.25 80 LEU A CA 1
ATOM 621 C C . LEU A 1 80 ? 11.418 -8.244 -17.841 1.00 90.25 80 LEU A C 1
ATOM 623 O O . LEU A 1 80 ? 10.591 -9.149 -17.855 1.00 90.25 80 LEU A O 1
ATOM 627 N N . TYR A 1 81 ? 11.252 -7.143 -17.124 1.00 85.25 81 TYR A N 1
ATOM 628 C CA . TYR A 1 81 ? 9.991 -6.847 -16.460 1.00 85.25 81 TYR A CA 1
ATOM 629 C C . TYR A 1 81 ? 9.218 -5.810 -17.273 1.00 85.25 81 TYR A C 1
ATOM 631 O O . TYR A 1 81 ? 9.811 -4.877 -17.794 1.00 85.25 81 TYR A O 1
ATOM 639 N N . CYS A 1 82 ? 7.899 -5.957 -17.405 1.00 74.38 82 CYS A N 1
ATOM 640 C CA . CYS A 1 82 ? 7.008 -4.996 -18.054 1.00 74.38 82 CYS A CA 1
ATOM 641 C C . CYS A 1 82 ? 5.720 -4.832 -17.243 1.00 74.38 82 CYS A C 1
ATOM 643 O O . CYS A 1 82 ? 5.010 -5.807 -17.025 1.00 74.38 82 CYS A O 1
ATOM 645 N N . CYS A 1 83 ? 5.328 -3.604 -16.894 1.00 57.38 83 CYS A N 1
ATOM 646 C CA . CYS A 1 83 ? 4.083 -3.323 -16.151 1.00 57.38 83 CYS A CA 1
ATOM 647 C C . CYS A 1 83 ? 2.781 -3.450 -16.975 1.00 57.38 83 CYS A C 1
ATOM 649 O O . CYS A 1 83 ? 1.715 -3.009 -16.552 1.00 57.38 83 CYS A O 1
ATOM 651 N N . ARG A 1 84 ? 2.845 -4.036 -18.178 1.00 59.84 84 ARG A N 1
ATOM 652 C CA . ARG A 1 84 ? 1.684 -4.375 -19.017 1.00 59.84 84 ARG A CA 1
ATOM 653 C C . ARG A 1 84 ? 1.932 -5.718 -19.689 1.00 59.84 84 ARG A C 1
ATOM 655 O O . ARG A 1 84 ? 3.069 -6.020 -20.043 1.00 59.84 84 ARG A O 1
ATOM 662 N N . THR A 1 85 ? 0.874 -6.488 -19.926 1.00 57.41 85 THR A N 1
ATOM 663 C CA . THR A 1 85 ? 0.965 -7.708 -20.735 1.00 57.41 85 THR A CA 1
ATOM 664 C C . THR A 1 85 ? 1.371 -7.343 -22.163 1.00 57.41 85 THR A C 1
ATOM 666 O O . THR A 1 85 ? 0.748 -6.490 -22.798 1.00 57.41 85 THR A O 1
ATOM 669 N N . ARG A 1 86 ? 2.433 -7.976 -22.661 1.00 64.19 86 ARG A N 1
ATOM 670 C CA . ARG A 1 86 ? 2.973 -7.798 -24.015 1.00 64.19 86 ARG A CA 1
ATOM 671 C C . ARG A 1 86 ? 3.014 -9.149 -24.735 1.00 64.19 86 ARG A C 1
ATOM 673 O O . ARG A 1 86 ? 3.019 -10.179 -24.052 1.00 64.19 86 ARG A O 1
ATOM 680 N N . PRO A 1 87 ? 3.008 -9.161 -26.082 1.00 65.12 87 PRO A N 1
ATOM 681 C CA . PRO A 1 87 ? 3.312 -10.373 -26.828 1.00 65.12 87 PRO A CA 1
ATOM 682 C C . PRO A 1 87 ? 4.675 -10.911 -26.397 1.00 65.12 87 PRO A C 1
ATOM 684 O O . PRO A 1 87 ? 5.575 -10.152 -26.037 1.00 65.12 87 PRO A O 1
ATOM 687 N N . GLU A 1 88 ? 4.789 -12.231 -26.389 1.00 72.94 88 GLU A N 1
ATOM 688 C CA . GLU A 1 88 ? 6.046 -12.890 -26.083 1.00 72.94 88 GLU A CA 1
ATOM 689 C C . GLU A 1 88 ? 7.040 -12.621 -27.212 1.00 72.94 88 GLU A C 1
ATOM 691 O O . GLU A 1 88 ? 6.714 -12.772 -28.390 1.00 72.94 88 GLU A O 1
ATOM 696 N N . TRP A 1 89 ? 8.232 -12.160 -26.844 1.00 86.19 89 TRP A N 1
ATOM 697 C CA . TRP A 1 89 ? 9.347 -12.045 -27.772 1.00 86.19 89 TRP A CA 1
ATOM 698 C C . TRP A 1 89 ? 10.002 -13.418 -27.910 1.00 86.19 89 TRP A C 1
ATOM 700 O O . TRP A 1 89 ? 10.092 -14.149 -26.923 1.00 86.19 89 TRP A O 1
ATOM 710 N N . ASP A 1 90 ? 10.448 -13.778 -29.112 1.00 90.06 90 ASP A N 1
ATOM 711 C CA . ASP A 1 90 ? 11.059 -15.085 -29.376 1.00 90.06 90 ASP A CA 1
ATOM 712 C C . ASP A 1 90 ? 12.481 -15.156 -28.790 1.00 90.06 90 ASP A C 1
ATOM 714 O O . ASP A 1 90 ? 13.490 -15.065 -29.496 1.00 90.06 90 ASP A O 1
ATOM 718 N N . TRP A 1 91 ? 12.552 -15.266 -27.463 1.00 90.75 91 TRP A N 1
ATOM 719 C CA . TRP A 1 91 ? 13.793 -15.349 -26.703 1.00 90.75 91 TRP A CA 1
ATOM 720 C C . TRP A 1 91 ? 14.625 -16.549 -27.130 1.00 90.75 91 TRP A C 1
ATOM 722 O O . TRP A 1 91 ? 15.837 -16.427 -27.279 1.00 90.75 91 TRP A O 1
ATOM 732 N N . GLU A 1 92 ? 13.993 -17.698 -27.360 1.00 89.44 92 GLU A N 1
ATOM 733 C CA . GLU A 1 92 ? 14.704 -18.928 -27.683 1.00 89.44 92 GLU A CA 1
ATOM 734 C C . GLU A 1 92 ? 15.467 -18.803 -29.004 1.00 89.44 92 GLU A C 1
ATOM 736 O O . GLU A 1 92 ? 16.686 -19.002 -29.023 1.00 89.44 92 GLU A O 1
ATOM 741 N N . SER A 1 93 ? 14.800 -18.426 -30.098 1.00 89.31 93 SER A N 1
ATOM 742 C CA . SER A 1 93 ? 15.464 -18.350 -31.404 1.00 89.31 93 SER A CA 1
ATOM 743 C C . SER A 1 93 ? 16.498 -17.229 -31.451 1.00 89.31 93 SER A C 1
ATOM 745 O O . SER A 1 93 ? 17.614 -17.434 -31.942 1.00 89.31 93 SER A O 1
ATOM 747 N N . ASN A 1 94 ? 16.162 -16.046 -30.925 1.00 91.50 94 ASN A N 1
ATOM 748 C CA . ASN A 1 94 ? 17.060 -14.897 -30.992 1.00 91.50 94 ASN A CA 1
ATOM 749 C C . ASN A 1 94 ? 18.298 -15.091 -30.108 1.00 91.50 94 ASN A C 1
ATOM 751 O O . ASN A 1 94 ? 19.410 -14.837 -30.570 1.00 91.50 94 ASN A O 1
ATOM 755 N N . VAL A 1 95 ? 18.139 -15.598 -28.879 1.00 91.88 95 VAL A N 1
ATOM 756 C CA . VAL A 1 95 ? 19.271 -15.817 -27.964 1.00 91.88 95 VAL A CA 1
ATOM 757 C C . VAL A 1 95 ? 20.148 -16.978 -28.436 1.00 91.88 95 VAL A C 1
ATOM 759 O O . VAL A 1 95 ? 21.373 -16.855 -28.396 1.00 91.88 95 VAL A O 1
ATOM 762 N N . LYS A 1 96 ? 19.575 -18.072 -28.966 1.00 92.38 96 LYS A N 1
ATOM 763 C CA . LYS A 1 96 ? 20.375 -19.151 -29.582 1.00 92.38 96 LYS A CA 1
ATOM 764 C C . LYS A 1 96 ? 21.194 -18.645 -30.763 1.00 92.38 96 LYS A C 1
ATOM 766 O O . LYS A 1 96 ? 22.377 -18.959 -30.854 1.00 92.38 96 LYS A O 1
ATOM 771 N N . THR A 1 97 ? 20.581 -17.843 -31.631 1.00 91.00 97 THR A N 1
ATOM 772 C CA . THR A 1 97 ? 21.244 -17.317 -32.832 1.00 91.00 97 THR A CA 1
ATOM 773 C C . THR A 1 97 ? 22.357 -16.334 -32.475 1.00 91.00 97 THR A C 1
ATOM 775 O O . THR A 1 97 ? 23.466 -16.464 -32.984 1.00 91.00 97 THR A O 1
ATOM 778 N N . LEU A 1 98 ? 22.093 -15.380 -31.577 1.00 90.81 98 LEU A N 1
ATOM 779 C CA . LEU A 1 98 ? 23.058 -14.337 -31.210 1.00 90.81 98 LEU A CA 1
ATOM 780 C C . LEU A 1 98 ? 24.170 -14.854 -30.291 1.00 90.81 98 LEU A C 1
ATOM 782 O O . LEU A 1 98 ? 25.338 -14.536 -30.502 1.00 90.81 98 LEU A O 1
ATOM 786 N N . LEU A 1 99 ? 23.846 -15.674 -29.288 1.00 92.88 99 LEU A N 1
ATOM 787 C CA . LEU A 1 99 ? 24.826 -16.117 -28.284 1.00 92.88 99 LEU A CA 1
ATOM 788 C C . LEU A 1 99 ? 25.434 -17.489 -28.577 1.00 92.88 99 LEU A C 1
ATOM 790 O O . LEU A 1 99 ? 26.318 -17.934 -27.842 1.00 92.88 99 LEU A O 1
ATOM 794 N N . GLY A 1 100 ? 24.959 -18.194 -29.607 1.00 92.75 100 GLY A N 1
ATOM 795 C CA . GLY A 1 100 ? 25.339 -19.585 -29.852 1.00 92.75 100 GLY A CA 1
ATOM 796 C C . GLY A 1 100 ? 24.932 -20.515 -28.705 1.00 92.75 100 GLY A C 1
ATOM 797 O O . GLY A 1 100 ? 25.641 -21.480 -28.418 1.00 92.75 100 GLY A O 1
ATOM 798 N N . ALA A 1 101 ? 23.847 -20.192 -27.993 1.00 94.62 101 ALA A N 1
ATOM 799 C CA . ALA A 1 101 ? 23.373 -20.979 -26.860 1.00 94.62 101 ALA A CA 1
ATOM 800 C C . ALA A 1 101 ? 22.897 -22.367 -27.318 1.00 94.62 101 ALA A C 1
ATOM 802 O O . ALA A 1 101 ? 22.221 -22.507 -28.337 1.00 94.62 101 ALA A O 1
ATOM 803 N N . LYS A 1 102 ? 23.215 -23.405 -26.539 1.00 93.06 102 LYS A N 1
ATOM 804 C CA . LYS A 1 102 ? 22.719 -24.769 -26.794 1.00 93.06 102 LYS A CA 1
ATOM 805 C C . LYS A 1 102 ? 21.298 -24.953 -26.278 1.00 93.06 102 LYS A C 1
ATOM 807 O O . LYS A 1 102 ? 20.508 -25.674 -26.882 1.00 93.06 102 LYS A O 1
ATOM 812 N N . SER A 1 103 ? 20.985 -24.303 -25.164 1.00 93.31 103 SER A N 1
ATOM 813 C CA . SER A 1 103 ? 19.678 -24.345 -24.519 1.00 93.31 103 SER A CA 1
ATOM 814 C C . SER A 1 103 ? 19.313 -22.958 -24.008 1.00 93.31 103 SER A C 1
ATOM 816 O O . SER A 1 103 ? 20.185 -22.223 -23.542 1.00 93.31 103 SER A O 1
ATOM 818 N N . VAL A 1 104 ? 18.033 -22.612 -24.115 1.00 94.38 104 VAL A N 1
ATOM 819 C CA . VAL A 1 104 ? 17.454 -21.380 -23.579 1.00 94.38 104 VAL A CA 1
ATOM 820 C C . VAL A 1 104 ? 16.176 -21.770 -22.848 1.00 94.38 104 VAL A C 1
ATOM 822 O O . VAL A 1 104 ? 15.300 -22.390 -23.446 1.00 94.38 104 VAL A O 1
ATOM 825 N N . SER A 1 105 ? 16.082 -21.439 -21.563 1.00 91.81 105 SER A N 1
ATOM 826 C CA . SER A 1 105 ? 14.853 -21.552 -20.782 1.00 91.81 105 SER A CA 1
ATOM 827 C C . SER A 1 105 ? 14.234 -20.166 -20.626 1.00 91.81 105 SER A C 1
ATOM 829 O O . SER A 1 105 ? 14.937 -19.172 -20.451 1.00 91.81 105 SER A O 1
ATOM 831 N N . VAL A 1 106 ? 12.907 -20.095 -20.714 1.00 91.19 106 VAL A N 1
ATOM 832 C CA . VAL A 1 106 ? 12.146 -18.859 -20.527 1.00 91.19 106 VAL A CA 1
ATOM 833 C C . VAL A 1 106 ? 11.091 -19.135 -19.471 1.00 91.19 106 VAL A C 1
ATOM 835 O O . VAL A 1 106 ? 10.186 -19.941 -19.675 1.00 91.19 106 VAL A O 1
ATOM 838 N N . THR A 1 107 ? 11.211 -18.472 -18.328 1.00 88.06 107 THR A N 1
ATOM 839 C CA . THR A 1 107 ? 10.205 -18.507 -17.271 1.00 88.06 107 THR A CA 1
ATOM 840 C C . THR A 1 107 ? 9.434 -17.204 -17.299 1.00 88.06 107 THR A C 1
ATOM 842 O O . THR A 1 107 ? 9.975 -16.132 -17.031 1.00 88.06 107 THR A O 1
ATOM 845 N N . LYS A 1 108 ? 8.146 -17.296 -17.617 1.00 85.50 108 LYS A N 1
ATOM 846 C CA . LYS A 1 108 ? 7.226 -16.167 -17.564 1.00 85.50 108 LYS A CA 1
ATOM 847 C C . LYS A 1 108 ? 6.557 -16.125 -16.195 1.00 85.50 108 LYS A C 1
ATOM 849 O O . LYS A 1 108 ? 5.839 -17.049 -15.823 1.00 85.50 108 LYS A O 1
ATOM 854 N N . ILE A 1 109 ? 6.763 -15.034 -15.472 1.00 81.88 109 ILE A N 1
ATOM 855 C CA . ILE A 1 109 ? 6.154 -14.766 -14.175 1.00 81.88 109 ILE A CA 1
ATOM 856 C C . ILE A 1 109 ? 5.154 -13.629 -14.333 1.00 81.88 109 ILE A C 1
ATOM 858 O O . ILE A 1 109 ? 5.474 -12.513 -14.744 1.00 81.88 109 ILE A O 1
ATOM 862 N N . GLU A 1 110 ? 3.912 -13.897 -13.961 1.00 78.44 110 GLU A N 1
ATOM 863 C CA . GLU A 1 110 ? 2.902 -12.860 -13.831 1.00 78.44 110 GLU A CA 1
ATOM 864 C C . GLU A 1 110 ? 3.047 -12.178 -12.471 1.00 78.44 110 GLU A C 1
ATOM 866 O O . GLU A 1 110 ? 2.727 -12.729 -11.419 1.00 78.44 110 GLU A O 1
ATOM 871 N N . ARG A 1 111 ? 3.547 -10.946 -12.477 1.00 68.44 111 ARG A N 1
ATOM 872 C CA . ARG A 1 111 ? 3.712 -10.146 -11.265 1.00 68.44 111 ARG A CA 1
ATOM 873 C C . ARG A 1 111 ? 2.344 -9.603 -10.861 1.00 68.44 111 ARG A C 1
ATOM 875 O O . ARG A 1 111 ? 1.617 -9.063 -11.690 1.00 68.44 111 ARG A O 1
ATOM 882 N N . GLY A 1 112 ? 1.960 -9.772 -9.595 1.00 58.56 112 GLY A N 1
ATOM 883 C CA . GLY A 1 112 ? 0.625 -9.403 -9.089 1.00 58.56 112 GLY A CA 1
ATOM 884 C C . GLY A 1 112 ? -0.479 -10.438 -9.347 1.00 58.56 112 GLY A C 1
ATOM 885 O O . GLY A 1 112 ? -1.666 -10.161 -9.112 1.00 58.56 112 GLY A O 1
ATOM 886 N N . ALA A 1 113 ? -0.125 -11.640 -9.812 1.00 44.06 113 ALA A N 1
ATOM 887 C CA . ALA A 1 113 ? -1.015 -12.784 -9.694 1.00 44.06 113 ALA A CA 1
ATOM 888 C C . ALA A 1 113 ? -1.235 -13.066 -8.197 1.00 44.06 113 ALA A C 1
ATOM 890 O O . ALA A 1 113 ? -0.296 -13.355 -7.464 1.00 44.06 113 ALA A O 1
ATOM 891 N N . ALA A 1 114 ? -2.474 -12.906 -7.726 1.00 39.78 114 ALA A N 1
ATOM 892 C CA . ALA A 1 114 ? -2.859 -13.489 -6.450 1.00 39.78 114 ALA A CA 1
ATOM 893 C C . ALA A 1 114 ? -2.791 -15.005 -6.643 1.00 39.78 114 ALA A C 1
ATOM 895 O O . ALA A 1 114 ? -3.356 -15.487 -7.629 1.00 39.78 114 ALA A O 1
ATOM 896 N N . ASP A 1 115 ? -2.111 -15.722 -5.747 1.00 35.38 115 ASP A N 1
ATOM 897 C CA . ASP A 1 115 ? -2.094 -17.180 -5.775 1.00 35.38 115 ASP A CA 1
ATOM 898 C C . ASP A 1 115 ? -3.504 -17.729 -5.972 1.00 35.38 115 ASP A C 1
ATOM 900 O O . ASP A 1 115 ? -4.495 -17.207 -5.444 1.00 35.38 115 ASP A O 1
ATOM 904 N N . ALA A 1 116 ? -3.563 -18.781 -6.781 1.00 32.78 116 ALA A N 1
ATOM 905 C CA . ALA A 1 116 ? -4.752 -19.517 -7.146 1.00 32.78 116 ALA A CA 1
ATOM 906 C C . ALA A 1 116 ? -5.414 -20.149 -5.909 1.00 32.78 116 ALA A C 1
ATOM 908 O O . ALA A 1 116 ? -5.333 -21.348 -5.676 1.00 32.78 116 ALA A O 1
ATOM 909 N N . VAL A 1 117 ? -6.147 -19.336 -5.153 1.00 33.12 117 VAL A N 1
ATOM 910 C CA . VAL A 1 117 ? -7.301 -19.759 -4.368 1.00 33.12 117 VAL A CA 1
ATOM 911 C C . VAL A 1 117 ? -8.453 -18.834 -4.745 1.00 33.12 117 VAL A C 1
ATOM 913 O O . VAL A 1 117 ? -8.647 -17.753 -4.190 1.00 33.12 117 VAL A O 1
ATOM 916 N N . SER A 1 118 ? -9.191 -19.295 -5.755 1.00 30.22 118 SER A N 1
ATOM 917 C CA . SER A 1 118 ? -10.559 -18.944 -6.179 1.00 30.22 118 SER A CA 1
ATOM 918 C C . SER A 1 118 ? -10.633 -18.519 -7.644 1.00 30.22 118 SER A C 1
ATOM 920 O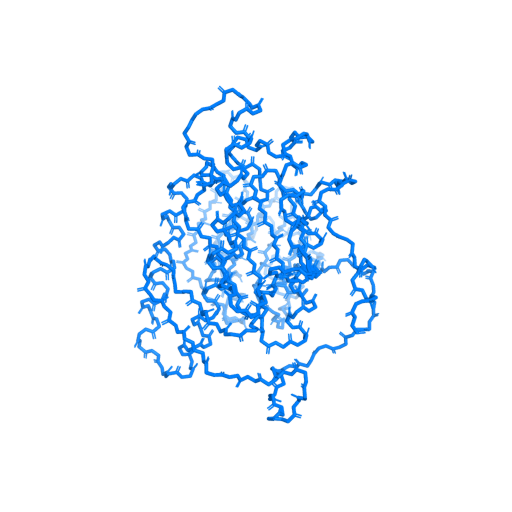 O . SER A 1 118 ? -10.577 -17.351 -8.025 1.00 30.22 118 SER A O 1
ATOM 922 N N . ALA A 1 119 ? -10.780 -19.537 -8.489 1.00 30.31 119 ALA A N 1
ATOM 923 C CA . ALA A 1 119 ? -11.327 -19.371 -9.819 1.00 30.31 119 ALA A CA 1
ATOM 924 C C . ALA A 1 119 ? -12.774 -18.841 -9.744 1.00 30.31 119 ALA A C 1
ATOM 926 O O . ALA A 1 119 ? -13.518 -19.165 -8.821 1.00 30.31 119 ALA A O 1
ATOM 927 N N . ALA A 1 120 ? -13.140 -18.096 -10.791 1.00 29.53 120 ALA A N 1
ATOM 928 C CA . ALA A 1 120 ? -14.483 -17.657 -11.178 1.00 29.53 120 ALA A CA 1
ATOM 929 C C . ALA A 1 120 ? -15.054 -16.384 -10.523 1.00 29.53 120 ALA A C 1
ATOM 931 O O . ALA A 1 120 ? -16.077 -16.437 -9.861 1.00 29.53 120 ALA A O 1
ATOM 932 N N . VAL A 1 121 ? -14.507 -15.213 -10.879 1.00 28.14 121 VAL A N 1
ATOM 933 C CA . VAL A 1 121 ? -15.342 -14.076 -11.328 1.00 28.14 121 VAL A CA 1
ATOM 934 C C . VAL A 1 121 ? -14.584 -13.327 -12.433 1.00 28.14 121 VAL A C 1
ATOM 936 O O . VAL A 1 121 ? -13.619 -12.611 -12.170 1.00 28.14 121 VAL A O 1
ATOM 939 N N . ARG A 1 122 ? -14.998 -13.492 -13.697 1.00 29.33 122 ARG A N 1
ATOM 940 C CA . ARG A 1 122 ? -14.556 -12.621 -14.802 1.00 29.33 122 ARG A CA 1
ATOM 941 C C . ARG A 1 122 ? -15.006 -11.184 -14.497 1.00 29.33 122 ARG A C 1
ATOM 943 O O . ARG A 1 122 ? -16.196 -10.963 -14.304 1.00 29.33 122 ARG A O 1
ATOM 950 N N . ARG A 1 123 ? -14.089 -10.207 -14.493 1.00 26.81 123 ARG A N 1
ATOM 951 C CA . ARG A 1 123 ? -14.425 -8.767 -14.494 1.00 26.81 123 ARG A CA 1
ATOM 952 C C . ARG A 1 123 ? -14.262 -8.202 -15.920 1.00 26.81 123 ARG A C 1
ATOM 954 O O . ARG A 1 123 ? -13.271 -8.535 -16.568 1.00 26.81 123 ARG A O 1
ATOM 961 N N . PRO A 1 124 ? -15.218 -7.404 -16.432 1.00 26.09 124 PRO A N 1
ATOM 962 C CA . PRO A 1 124 ? -15.232 -6.940 -17.818 1.00 26.09 124 PRO A CA 1
ATOM 963 C C . PRO A 1 124 ? -14.212 -5.817 -18.075 1.00 26.09 124 PRO A C 1
ATOM 965 O O . PRO A 1 124 ? -13.877 -5.031 -17.193 1.00 26.09 124 PRO A O 1
ATOM 968 N N . SER A 1 125 ? -13.755 -5.736 -19.325 1.00 28.25 125 SER A N 1
ATOM 969 C CA . SER A 1 125 ? -12.739 -4.827 -19.887 1.00 28.25 125 SER A CA 1
ATOM 970 C C . SER A 1 125 ? -13.214 -3.381 -20.125 1.00 28.25 125 SER A C 1
ATOM 972 O O . SER A 1 125 ? -12.593 -2.622 -20.864 1.00 28.25 125 SER A O 1
ATOM 974 N N . ARG A 1 126 ? -14.301 -2.973 -19.470 1.00 24.52 126 ARG A N 1
ATOM 975 C CA . ARG A 1 126 ? -14.814 -1.597 -19.408 1.00 24.52 126 ARG A CA 1
ATOM 976 C C . ARG A 1 126 ? -15.386 -1.380 -18.002 1.00 24.52 126 ARG A C 1
ATOM 978 O O . ARG A 1 126 ? -16.024 -2.307 -17.496 1.00 24.52 126 ARG A O 1
ATOM 985 N N . PRO A 1 127 ? -15.232 -0.200 -17.367 1.00 29.08 127 PRO A N 1
ATOM 986 C CA . PRO A 1 127 ? -16.102 0.127 -16.244 1.00 29.08 127 PRO A CA 1
ATOM 987 C C . PRO A 1 127 ? -17.552 0.030 -16.745 1.00 29.08 127 PRO A C 1
ATOM 989 O O . PRO A 1 127 ? -17.828 0.513 -17.851 1.00 29.08 127 PRO A O 1
ATOM 992 N N . PRO A 1 128 ? -18.468 -0.631 -16.014 1.00 27.36 128 PRO A N 1
ATOM 993 C CA . PRO A 1 128 ? -19.864 -0.629 -16.409 1.00 27.36 128 PRO A CA 1
ATOM 994 C C . PRO A 1 128 ? -20.307 0.829 -16.495 1.00 27.36 128 PRO A C 1
ATOM 996 O O . PRO A 1 128 ? -20.080 1.617 -15.574 1.00 27.36 128 PRO A O 1
ATOM 999 N N . VAL A 1 129 ? -20.895 1.196 -17.632 1.00 31.98 129 VAL A N 1
ATOM 1000 C CA . VAL A 1 129 ? -21.736 2.387 -17.693 1.00 31.98 129 VAL A CA 1
ATOM 1001 C C . VAL A 1 129 ? -22.774 2.183 -16.599 1.00 31.98 129 VAL A C 1
ATOM 1003 O O . VAL A 1 129 ? -23.483 1.181 -16.625 1.00 31.98 129 VAL A O 1
ATOM 1006 N N . VAL A 1 130 ? -22.784 3.072 -15.608 1.00 33.94 130 VAL A N 1
ATOM 1007 C CA . VAL A 1 130 ? -23.789 3.080 -14.545 1.00 33.94 130 VAL A CA 1
ATOM 1008 C C . VAL A 1 130 ? -25.147 3.185 -15.242 1.00 33.94 130 VAL A C 1
ATOM 1010 O O . VAL A 1 130 ? -25.383 4.200 -15.904 1.00 33.94 130 VAL A O 1
ATOM 1013 N N . PRO A 1 131 ? -26.035 2.178 -15.161 1.00 31.25 131 PRO A N 1
ATOM 1014 C CA . PRO A 1 131 ? -27.431 2.408 -15.485 1.00 31.25 131 PRO A CA 1
ATOM 1015 C C . PRO A 1 131 ? -27.911 3.464 -14.490 1.00 31.25 131 PRO A C 1
ATOM 1017 O O . PRO A 1 131 ? -27.720 3.294 -13.287 1.00 31.25 131 PRO A O 1
ATOM 1020 N N . SER A 1 132 ? -28.497 4.560 -14.967 1.00 38.91 132 SER A N 1
ATOM 1021 C CA . SER A 1 132 ? -28.973 5.680 -14.137 1.00 38.91 132 SER A CA 1
ATOM 1022 C C . SER A 1 132 ? -29.996 5.291 -13.059 1.00 38.91 132 SER A C 1
ATOM 1024 O O . SER A 1 132 ? -30.382 6.138 -12.257 1.00 38.91 132 SER A O 1
ATOM 1026 N N . ASP A 1 133 ? -30.411 4.023 -13.029 1.00 35.44 133 ASP A N 1
ATOM 1027 C CA . ASP A 1 133 ? -31.616 3.546 -12.367 1.00 35.44 133 ASP A CA 1
ATOM 1028 C C . ASP A 1 133 ? -31.340 2.488 -11.277 1.00 35.44 133 ASP A C 1
ATOM 1030 O O . ASP A 1 133 ? -32.277 1.836 -10.822 1.00 35.44 133 ASP A O 1
ATOM 1034 N N . ASP A 1 134 ? -30.088 2.305 -10.824 1.00 37.62 134 ASP A N 1
ATOM 1035 C CA . ASP A 1 134 ? -29.778 1.418 -9.686 1.00 37.62 134 ASP A CA 1
ATOM 1036 C C . ASP A 1 134 ? -30.352 1.994 -8.365 1.00 37.62 134 ASP A C 1
ATOM 1038 O O . ASP A 1 134 ? -29.910 3.055 -7.902 1.00 37.62 134 ASP A O 1
ATOM 1042 N N . PRO A 1 135 ? -31.330 1.324 -7.722 1.00 37.62 135 PRO A N 1
ATOM 1043 C CA . PRO A 1 135 ? -31.964 1.822 -6.504 1.00 37.62 135 PRO A CA 1
ATOM 1044 C C . PRO A 1 135 ? -31.033 1.836 -5.277 1.00 37.62 135 PRO A C 1
ATOM 1046 O O . PRO A 1 135 ? -31.331 2.571 -4.333 1.00 37.62 135 PRO A O 1
ATOM 1049 N N . PHE A 1 136 ? -29.917 1.091 -5.284 1.00 33.06 136 PHE A N 1
ATOM 1050 C CA . PHE A 1 136 ? -28.908 1.086 -4.211 1.00 33.06 136 PHE A CA 1
ATOM 1051 C C . PHE A 1 136 ? -27.885 2.225 -4.338 1.00 33.06 136 PHE A C 1
ATOM 1053 O O . PHE A 1 136 ? -27.320 2.667 -3.335 1.00 33.06 136 PHE A O 1
ATOM 1060 N N . PHE A 1 137 ? -27.673 2.741 -5.551 1.00 35.12 137 PHE A N 1
ATOM 1061 C CA . PHE A 1 137 ? -26.669 3.756 -5.868 1.00 35.12 137 PHE A CA 1
ATOM 1062 C C . PHE A 1 137 ? -27.313 5.024 -6.453 1.00 35.12 137 PHE A C 1
ATOM 1064 O O . PHE A 1 137 ? -26.990 5.473 -7.552 1.00 35.12 137 PHE A O 1
ATOM 1071 N N . LYS A 1 138 ? -28.222 5.663 -5.704 1.00 32.41 138 LYS A N 1
ATOM 1072 C CA . LYS A 1 138 ? -28.727 6.995 -6.078 1.00 32.41 138 LYS A CA 1
ATOM 1073 C C . LYS A 1 138 ? -27.684 8.066 -5.770 1.00 32.41 138 LYS A C 1
ATOM 1075 O O . LYS A 1 138 ? -27.467 8.464 -4.629 1.00 32.41 138 LYS A O 1
ATOM 1080 N N . TYR A 1 139 ? -27.017 8.549 -6.810 1.00 39.28 139 TYR A N 1
ATOM 1081 C CA . TYR A 1 139 ? -25.956 9.540 -6.688 1.00 39.28 139 TYR A CA 1
ATOM 1082 C C . TYR A 1 139 ? -26.510 10.981 -6.674 1.00 39.28 139 TYR A C 1
ATOM 1084 O O . TYR A 1 139 ? -26.850 11.521 -7.718 1.00 39.28 139 TYR A O 1
ATOM 1092 N N . GLY A 1 140 ? -26.506 11.643 -5.507 1.00 40.50 140 GLY A N 1
ATOM 1093 C CA . GLY A 1 140 ? -26.713 13.102 -5.374 1.00 40.50 140 GLY A CA 1
ATOM 1094 C C . GLY A 1 140 ? -25.529 13.963 -5.866 1.00 40.50 140 GLY A C 1
ATOM 1095 O O . GLY A 1 140 ? -24.553 13.429 -6.405 1.00 40.50 140 GLY A O 1
ATOM 1096 N N . GLN A 1 141 ? -25.581 15.288 -5.673 1.00 32.44 141 GLN A N 1
ATOM 1097 C CA . GLN A 1 141 ? -24.504 16.217 -6.069 1.00 32.44 141 GLN A CA 1
ATOM 1098 C C . GLN A 1 141 ? -23.198 15.947 -5.295 1.00 32.44 141 GLN A C 1
ATOM 1100 O O . GLN A 1 141 ? -23.203 15.744 -4.085 1.00 32.44 141 GLN A O 1
ATOM 1105 N N . VAL A 1 142 ? -22.067 15.923 -6.007 1.00 36.72 142 VAL A N 1
ATOM 1106 C CA . VAL A 1 142 ? -20.721 15.740 -5.437 1.00 36.72 142 VAL A CA 1
ATOM 1107 C C . VAL A 1 142 ? -20.116 17.112 -5.165 1.00 36.72 142 VAL A C 1
ATOM 1109 O O . VAL A 1 142 ? -20.103 17.958 -6.058 1.00 36.72 142 VAL A O 1
ATOM 1112 N N . SER A 1 143 ? -19.576 17.323 -3.965 1.00 34.53 143 SER A N 1
ATOM 1113 C CA . SER A 1 143 ? -18.817 18.528 -3.630 1.00 34.53 143 SER A CA 1
ATOM 1114 C C . SER A 1 143 ? -17.324 18.203 -3.548 1.00 34.53 143 SER A C 1
ATOM 1116 O O . SER A 1 143 ? -16.910 17.281 -2.851 1.00 34.53 143 SER A O 1
ATOM 1118 N N . ILE A 1 144 ? -16.498 18.939 -4.289 1.00 38.72 144 ILE A N 1
ATOM 1119 C CA . ILE A 1 144 ? -15.036 18.832 -4.204 1.00 38.72 144 ILE A CA 1
ATOM 1120 C C . ILE A 1 144 ? -14.568 19.969 -3.299 1.00 38.72 144 ILE A C 1
ATOM 1122 O O . ILE A 1 144 ? -14.824 21.135 -3.605 1.00 38.72 144 ILE A O 1
ATOM 1126 N N . ARG A 1 145 ? -13.902 19.648 -2.185 1.00 42.41 145 ARG A N 1
ATOM 1127 C CA . ARG A 1 145 ? -13.291 20.656 -1.309 1.00 42.41 145 ARG A CA 1
ATOM 1128 C C . ARG A 1 145 ? -11.775 20.604 -1.439 1.00 42.41 145 ARG A C 1
ATOM 1130 O O . ARG A 1 145 ? -11.162 19.554 -1.283 1.00 42.41 145 ARG A O 1
ATOM 1137 N N . ASP A 1 146 ? -11.187 21.768 -1.693 1.00 38.94 146 ASP A N 1
ATOM 1138 C CA . ASP A 1 146 ? -9.742 21.978 -1.760 1.00 38.94 146 ASP A CA 1
ATOM 1139 C C . ASP A 1 146 ? -9.343 22.906 -0.602 1.00 38.94 146 ASP A C 1
ATOM 1141 O O . ASP A 1 146 ? -9.451 24.129 -0.692 1.00 38.94 146 ASP A O 1
ATOM 1145 N N . ARG A 1 147 ? -9.027 22.327 0.564 1.00 34.69 147 ARG A N 1
ATOM 1146 C CA . ARG A 1 147 ? -8.580 23.067 1.766 1.00 34.69 147 ARG A CA 1
ATOM 1147 C C . ARG A 1 147 ? -7.239 22.544 2.308 1.00 34.69 147 ARG A C 1
ATOM 1149 O O . ARG A 1 147 ? -6.918 22.773 3.471 1.00 34.69 147 ARG A O 1
ATOM 1156 N N . GLY A 1 148 ? -6.456 21.850 1.476 1.00 40.34 148 GLY A N 1
ATOM 1157 C CA . GLY A 1 148 ? -5.206 21.187 1.865 1.00 40.34 148 GLY A CA 1
ATOM 1158 C C . GLY A 1 148 ? -4.307 20.864 0.668 1.00 40.34 148 GLY A C 1
ATOM 1159 O O . GLY A 1 148 ? -4.423 21.488 -0.381 1.00 40.34 148 GLY A O 1
ATOM 1160 N N . ARG A 1 149 ? -3.376 19.907 0.811 1.00 36.22 149 ARG A N 1
ATOM 1161 C CA . ARG A 1 149 ? -2.503 19.474 -0.307 1.00 36.22 149 ARG A CA 1
ATOM 1162 C C . ARG A 1 149 ? -3.107 18.333 -1.146 1.00 36.22 149 ARG A C 1
ATOM 1164 O O . ARG A 1 149 ? -2.558 18.002 -2.203 1.00 36.22 149 ARG A O 1
ATOM 1171 N N . LEU A 1 150 ? -4.207 17.727 -0.689 1.00 34.53 150 LEU A N 1
ATOM 1172 C CA . LEU A 1 150 ? -4.943 16.653 -1.364 1.00 34.53 150 LEU A CA 1
ATOM 1173 C C . LEU A 1 150 ? -6.416 17.063 -1.581 1.00 34.53 150 LEU A C 1
ATOM 1175 O O . LEU A 1 150 ? -7.024 17.614 -0.664 1.00 34.53 150 LEU A O 1
ATOM 1179 N N . PRO A 1 151 ? -6.998 16.820 -2.773 1.00 34.75 151 PRO A N 1
ATOM 1180 C CA . PRO A 1 151 ? -8.406 17.108 -3.027 1.00 34.75 151 PRO A CA 1
ATOM 1181 C C . PRO A 1 151 ? -9.299 16.027 -2.403 1.00 34.75 151 PRO A C 1
ATOM 1183 O O . PRO A 1 151 ? -9.259 14.877 -2.838 1.00 34.75 151 PRO A O 1
ATOM 1186 N N . HIS A 1 152 ? -10.147 16.410 -1.447 1.00 47.94 152 HIS A N 1
ATOM 1187 C CA . HIS A 1 152 ? -11.095 15.507 -0.789 1.00 47.94 152 HIS A CA 1
ATOM 1188 C C . HIS A 1 152 ? -12.463 15.583 -1.483 1.00 47.94 152 HIS A C 1
ATOM 1190 O O . HIS A 1 152 ? -13.002 16.672 -1.728 1.00 47.94 152 HIS A O 1
ATOM 1196 N N . TRP A 1 153 ? -13.009 14.427 -1.862 1.00 48.03 153 TRP A N 1
ATOM 1197 C CA . TRP A 1 153 ? -14.294 14.340 -2.558 1.00 48.03 153 TRP A CA 1
ATOM 1198 C C . TRP A 1 153 ? -15.370 14.053 -1.519 1.00 48.03 153 TRP A C 1
ATOM 1200 O O . TRP A 1 153 ? -15.462 12.932 -1.047 1.00 48.03 153 TRP A O 1
ATOM 1210 N N . GLU A 1 154 ? -16.201 15.034 -1.169 1.00 49.97 154 GLU A N 1
ATOM 1211 C CA . GLU A 1 154 ? -17.272 14.850 -0.186 1.00 49.97 154 GLU A CA 1
ATOM 1212 C C . GLU A 1 154 ? -18.635 14.746 -0.875 1.00 49.97 154 GLU A C 1
ATOM 1214 O O . GLU A 1 154 ? -19.061 15.617 -1.644 1.00 49.97 154 GLU A O 1
ATOM 1219 N N . LYS A 1 155 ? -19.344 13.669 -0.557 1.00 58.12 155 LYS A N 1
ATOM 1220 C CA . LYS A 1 155 ? -20.711 13.386 -0.980 1.00 58.12 155 LYS A CA 1
ATOM 1221 C C . LYS A 1 155 ? -21.534 12.899 0.210 1.00 58.12 155 LYS A C 1
ATOM 1223 O O . LYS A 1 155 ? -21.081 12.037 0.969 1.00 58.12 155 LYS A O 1
ATOM 1228 N N . GLU A 1 156 ? -22.750 13.421 0.341 1.00 57.72 156 GLU A N 1
ATOM 1229 C CA . GLU A 1 156 ? -23.743 12.871 1.266 1.00 57.72 156 GLU A CA 1
ATOM 1230 C C . GLU A 1 156 ? -23.980 11.389 0.956 1.00 57.72 156 GLU A C 1
ATOM 1232 O O . GLU A 1 156 ? -24.062 10.996 -0.211 1.00 57.72 156 GLU A O 1
ATOM 1237 N N . ASP A 1 157 ? -24.019 10.564 2.006 1.00 64.50 157 ASP A N 1
ATOM 1238 C CA . ASP A 1 157 ? -24.205 9.111 1.924 1.00 64.50 157 ASP A CA 1
ATOM 1239 C C . ASP A 1 157 ? -23.136 8.332 1.123 1.00 64.50 157 ASP A C 1
ATOM 1241 O O . ASP A 1 157 ? -23.329 7.157 0.802 1.00 64.50 157 ASP A O 1
ATOM 1245 N N . GLY A 1 158 ? -21.985 8.946 0.822 1.00 78.00 158 GLY A N 1
ATOM 1246 C CA . GLY A 1 158 ? -20.870 8.277 0.148 1.00 78.00 158 GLY A CA 1
ATOM 1247 C C . GLY A 1 158 ? -20.217 7.184 1.001 1.00 78.00 158 GLY A C 1
ATOM 1248 O O . GLY A 1 158 ? -20.124 7.303 2.223 1.00 78.00 158 GLY A O 1
ATOM 1249 N N . ILE A 1 159 ? -19.726 6.130 0.346 1.00 80.75 159 ILE A N 1
ATOM 1250 C CA . ILE A 1 159 ? -18.842 5.136 0.964 1.00 80.75 159 ILE A CA 1
ATOM 1251 C C . ILE A 1 159 ? -17.403 5.509 0.610 1.00 80.75 159 ILE A C 1
ATOM 1253 O O . ILE A 1 159 ? -17.099 5.773 -0.553 1.00 80.75 159 ILE A O 1
ATOM 1257 N N . TYR A 1 160 ? -16.518 5.513 1.598 1.00 84.12 160 TYR A N 1
ATOM 1258 C CA . TYR A 1 160 ? -15.133 5.939 1.456 1.00 84.12 160 TYR A CA 1
ATOM 1259 C C . TYR A 1 160 ? -14.196 4.838 1.908 1.00 84.12 160 TYR A C 1
ATOM 1261 O O . TYR A 1 160 ? -14.366 4.289 2.992 1.00 84.12 160 TYR A O 1
ATOM 1269 N N . PHE A 1 161 ? -13.178 4.560 1.106 1.00 84.06 161 PHE A N 1
ATOM 1270 C CA . PHE A 1 161 ? -11.963 3.937 1.605 1.00 84.06 161 PHE A CA 1
ATOM 1271 C C . PHE A 1 161 ? -11.073 5.038 2.173 1.00 84.06 161 PHE A C 1
ATOM 1273 O O . PHE A 1 161 ? -10.844 6.034 1.494 1.00 84.06 161 PHE A O 1
ATOM 1280 N N . VAL A 1 162 ? -10.592 4.880 3.399 1.00 89.06 162 VAL A N 1
ATOM 1281 C CA . VAL A 1 162 ? -9.758 5.864 4.085 1.00 89.06 162 VAL A CA 1
ATOM 1282 C C . VAL A 1 162 ? -8.517 5.215 4.676 1.00 89.06 162 VAL A C 1
ATOM 1284 O O . VAL A 1 162 ? -8.577 4.109 5.218 1.00 89.06 162 VAL A O 1
ATOM 1287 N N . THR A 1 163 ? -7.409 5.949 4.616 1.00 88.12 163 THR A N 1
ATOM 1288 C CA . THR A 1 163 ? -6.138 5.592 5.247 1.00 88.12 163 THR A CA 1
ATOM 1289 C C . THR A 1 163 ? -5.658 6.758 6.097 1.00 88.12 163 THR A C 1
ATOM 1291 O O . THR A 1 163 ? -5.444 7.863 5.592 1.00 88.12 163 THR A O 1
ATOM 1294 N N . PHE A 1 164 ? -5.442 6.527 7.390 1.00 92.31 164 PHE A N 1
ATOM 1295 C CA . PHE A 1 164 ? -4.753 7.482 8.266 1.00 92.31 164 PHE A CA 1
ATOM 1296 C C . PHE A 1 164 ? -3.610 6.788 9.004 1.00 92.31 164 PHE A C 1
ATOM 1298 O O . PHE A 1 164 ? -3.636 5.581 9.222 1.00 92.31 164 PHE A O 1
ATOM 1305 N N . ARG A 1 165 ? -2.559 7.539 9.337 1.00 92.75 165 ARG A N 1
ATOM 1306 C CA . ARG A 1 165 ? -1.265 6.958 9.722 1.00 92.75 165 ARG A CA 1
ATOM 1307 C C . ARG A 1 165 ? -0.525 7.759 10.774 1.00 92.75 165 ARG A C 1
ATOM 1309 O O . ARG A 1 165 ? -0.785 8.956 10.931 1.00 92.75 165 ARG A O 1
ATOM 1316 N N . LEU A 1 166 ? 0.404 7.108 11.471 1.00 93.50 166 LEU A N 1
ATOM 1317 C CA . LEU A 1 166 ? 1.271 7.774 12.440 1.00 93.50 166 LEU A CA 1
ATOM 1318 C C . LEU A 1 166 ? 2.107 8.858 11.753 1.00 93.50 166 LEU A C 1
ATOM 1320 O O . LEU A 1 166 ? 2.486 8.719 10.587 1.00 93.50 166 LEU A O 1
ATOM 1324 N N . ALA A 1 167 ? 2.405 9.935 12.474 1.00 90.06 167 ALA A N 1
ATOM 1325 C CA . ALA A 1 167 ? 3.159 11.072 11.947 1.00 90.06 167 ALA A CA 1
ATOM 1326 C C . ALA A 1 167 ? 4.580 10.692 11.488 1.00 90.06 167 ALA A C 1
ATOM 1328 O O . ALA A 1 167 ? 5.110 11.302 10.564 1.00 90.06 167 ALA A O 1
ATOM 1329 N N . ASP A 1 168 ? 5.166 9.658 12.091 1.00 88.31 168 ASP A N 1
ATOM 1330 C CA . ASP A 1 168 ? 6.519 9.160 11.832 1.00 88.31 168 ASP A CA 1
ATOM 1331 C C . ASP A 1 168 ? 6.566 7.910 10.932 1.00 88.31 168 ASP A C 1
ATOM 1333 O O . ASP A 1 168 ? 7.650 7.411 10.635 1.00 88.31 168 ASP A O 1
ATOM 1337 N N . SER A 1 169 ? 5.410 7.411 10.477 1.00 86.81 169 SER A N 1
ATOM 1338 C CA . SER A 1 169 ? 5.293 6.173 9.682 1.00 86.81 169 SER A CA 1
ATOM 1339 C C . SER A 1 169 ? 5.923 6.252 8.290 1.00 86.81 169 SER A C 1
ATOM 1341 O O . SER A 1 169 ? 6.205 5.225 7.677 1.00 86.81 169 SER A O 1
ATOM 1343 N N . LEU A 1 170 ? 6.149 7.463 7.772 1.00 82.00 170 LEU A N 1
ATOM 1344 C CA . LEU A 1 170 ? 6.796 7.687 6.486 1.00 82.00 170 LEU A CA 1
ATOM 1345 C C . LEU A 1 170 ? 7.829 8.814 6.614 1.00 82.00 170 LEU A C 1
ATOM 1347 O O . LEU A 1 170 ? 7.437 9.942 6.923 1.00 82.00 170 LEU A O 1
ATOM 1351 N N . PRO A 1 171 ? 9.122 8.559 6.333 1.00 78.06 171 PRO A N 1
ATOM 1352 C CA . PRO A 1 171 ? 10.143 9.599 6.358 1.00 78.06 171 PRO A CA 1
ATOM 1353 C C . PRO A 1 171 ? 9.768 10.792 5.468 1.00 78.06 171 PRO A C 1
ATOM 1355 O O . PRO A 1 171 ? 9.368 10.622 4.312 1.00 78.06 171 PRO A O 1
ATOM 1358 N N . GLN A 1 172 ? 9.916 12.008 6.001 1.00 73.62 172 GLN A N 1
ATOM 1359 C CA . GLN A 1 172 ? 9.450 13.232 5.341 1.00 73.62 172 GLN A CA 1
ATOM 1360 C C . GLN A 1 172 ? 10.097 13.435 3.962 1.00 73.62 172 GLN A C 1
ATOM 1362 O O . GLN A 1 172 ? 9.413 13.791 3.010 1.00 73.62 172 GLN A O 1
ATOM 1367 N N . ASN A 1 173 ? 11.381 13.094 3.822 1.00 75.88 173 ASN A N 1
ATOM 1368 C CA . ASN A 1 173 ? 12.110 13.148 2.553 1.00 75.88 173 ASN A CA 1
ATOM 1369 C C . ASN A 1 173 ? 11.543 12.202 1.476 1.00 75.88 173 ASN A C 1
ATOM 1371 O O . ASN A 1 173 ? 11.577 12.532 0.292 1.00 75.88 173 ASN A O 1
ATOM 1375 N N . ILE A 1 174 ? 11.027 11.032 1.869 1.00 76.62 174 ILE A N 1
ATOM 1376 C CA . ILE A 1 174 ? 10.365 10.099 0.947 1.00 76.62 174 ILE A CA 1
ATOM 1377 C C . ILE A 1 174 ? 9.006 10.660 0.539 1.00 76.62 174 ILE A C 1
ATOM 1379 O O . ILE A 1 174 ? 8.684 10.677 -0.646 1.00 76.62 174 ILE A O 1
ATOM 1383 N N . LEU A 1 175 ? 8.229 11.169 1.497 1.00 74.56 175 LEU A N 1
ATOM 1384 C CA . LEU A 1 175 ? 6.935 11.784 1.208 1.00 74.56 175 LEU A CA 1
ATOM 1385 C C . LEU A 1 175 ? 7.066 12.997 0.279 1.00 74.56 175 LEU A C 1
ATOM 1387 O O . LEU A 1 175 ? 6.259 13.148 -0.635 1.00 74.56 175 LEU A O 1
ATOM 1391 N N . ASP A 1 176 ? 8.062 13.850 0.506 1.00 74.75 176 ASP A N 1
ATOM 1392 C CA . ASP A 1 176 ? 8.304 15.030 -0.323 1.00 74.75 176 ASP A CA 1
ATOM 1393 C C . ASP A 1 176 ? 8.697 14.625 -1.745 1.00 74.75 176 ASP A C 1
ATOM 1395 O O . ASP A 1 176 ? 8.084 15.105 -2.696 1.00 74.75 176 ASP A O 1
ATOM 1399 N N . ARG A 1 177 ? 9.580 13.628 -1.898 1.00 77.38 177 ARG A N 1
ATOM 1400 C CA . ARG A 1 177 ? 9.904 13.053 -3.212 1.00 77.38 177 ARG A CA 1
ATOM 1401 C C . ARG A 1 177 ? 8.663 12.521 -3.932 1.00 77.38 177 ARG A C 1
ATOM 1403 O O . ARG A 1 177 ? 8.429 12.876 -5.081 1.00 77.38 177 ARG A O 1
ATOM 1410 N N . LEU A 1 178 ? 7.842 11.710 -3.261 1.00 71.62 178 LEU A N 1
ATOM 1411 C CA . LEU A 1 178 ? 6.614 11.165 -3.855 1.00 71.62 178 LEU A CA 1
ATOM 1412 C C . LEU A 1 178 ? 5.624 12.274 -4.244 1.00 71.62 178 LEU A C 1
ATOM 1414 O O . LEU A 1 178 ? 4.919 12.165 -5.248 1.00 71.62 178 LEU A O 1
ATOM 1418 N N . ARG A 1 179 ? 5.551 13.350 -3.451 1.00 73.06 179 ARG A N 1
ATOM 1419 C CA . ARG A 1 179 ? 4.712 14.519 -3.748 1.00 73.06 179 ARG A CA 1
ATOM 1420 C C . ARG A 1 179 ? 5.218 15.288 -4.959 1.00 73.06 179 ARG A C 1
ATOM 1422 O O . ARG A 1 179 ? 4.395 15.749 -5.748 1.00 73.06 179 ARG A O 1
ATOM 1429 N N . ASP A 1 180 ? 6.527 15.430 -5.099 1.00 73.19 180 ASP A N 1
ATOM 1430 C CA . ASP A 1 180 ? 7.140 16.104 -6.238 1.00 73.19 180 ASP A CA 1
ATOM 1431 C C . ASP A 1 180 ? 6.941 15.292 -7.518 1.00 73.19 180 ASP A C 1
ATOM 1433 O O . ASP A 1 180 ? 6.407 15.833 -8.485 1.00 73.19 180 ASP A O 1
ATOM 1437 N N . GLU A 1 181 ? 7.171 13.975 -7.473 1.00 73.31 181 GLU A N 1
ATOM 1438 C CA . GLU A 1 181 ? 6.841 13.055 -8.571 1.00 73.31 181 GLU A CA 1
ATOM 1439 C C . GLU A 1 181 ? 5.364 13.168 -8.986 1.00 73.31 181 GLU A C 1
ATOM 1441 O O . GLU A 1 181 ? 5.044 13.305 -10.168 1.00 73.31 181 GLU A O 1
ATOM 1446 N N . ARG A 1 182 ? 4.437 13.163 -8.015 1.00 74.50 182 ARG A N 1
ATOM 1447 C CA . ARG A 1 182 ? 2.998 13.336 -8.282 1.00 74.50 182 ARG A CA 1
ATOM 1448 C C . ARG A 1 182 ? 2.706 14.690 -8.925 1.00 74.50 182 ARG A C 1
ATOM 1450 O O . ARG A 1 182 ? 1.900 14.767 -9.850 1.00 74.50 182 ARG A O 1
ATOM 1457 N N . ARG A 1 183 ? 3.324 15.764 -8.435 1.00 75.88 183 ARG A N 1
ATOM 1458 C CA . ARG A 1 183 ? 3.112 17.129 -8.935 1.00 75.88 183 ARG A CA 1
ATOM 1459 C C . ARG A 1 183 ? 3.595 17.277 -10.372 1.00 75.88 183 ARG A C 1
ATOM 1461 O O . ARG A 1 183 ? 2.877 17.858 -11.184 1.00 75.88 183 ARG A O 1
ATOM 1468 N N . GLU A 1 184 ? 4.773 16.747 -10.678 1.00 76.56 184 GLU A N 1
ATOM 1469 C CA . GLU A 1 184 ? 5.337 16.735 -12.026 1.00 76.56 184 GLU A CA 1
ATOM 1470 C C . GLU A 1 184 ? 4.461 15.919 -12.975 1.00 76.56 184 GLU A C 1
ATOM 1472 O O . GLU A 1 184 ? 4.059 16.427 -14.024 1.00 76.56 184 GLU A O 1
ATOM 1477 N N . ALA A 1 185 ? 4.060 14.712 -12.563 1.00 69.75 185 ALA A N 1
ATOM 1478 C CA . ALA A 1 185 ? 3.180 13.858 -13.352 1.00 69.75 185 ALA A CA 1
ATOM 1479 C C . ALA A 1 185 ? 1.831 14.541 -13.641 1.00 69.75 185 ALA A C 1
ATOM 1481 O O . ALA A 1 185 ? 1.391 14.584 -14.788 1.00 69.75 185 ALA A O 1
ATOM 1482 N N . LEU A 1 186 ? 1.191 15.149 -12.632 1.00 72.31 186 LEU A N 1
ATOM 1483 C CA . LEU A 1 186 ? -0.054 15.909 -12.816 1.00 72.31 186 LEU A CA 1
ATOM 1484 C C . LEU A 1 186 ? 0.148 17.162 -13.682 1.00 72.31 186 LEU A C 1
ATOM 1486 O O . LEU A 1 186 ? -0.750 17.549 -14.435 1.00 72.31 186 LEU A O 1
ATOM 1490 N N . GLY A 1 187 ? 1.312 17.804 -13.577 1.00 78.69 187 GLY A N 1
ATOM 1491 C CA . GLY A 1 187 ? 1.709 18.936 -14.408 1.00 78.69 187 GLY A CA 1
ATOM 1492 C C . GLY A 1 187 ? 1.833 18.559 -15.884 1.00 78.69 187 GLY A C 1
ATOM 1493 O O . GLY A 1 187 ? 1.355 19.308 -16.737 1.00 78.69 187 GLY A O 1
ATOM 1494 N N . ALA A 1 188 ? 2.382 17.379 -16.174 1.00 78.06 188 ALA A N 1
ATOM 1495 C CA . ALA A 1 188 ? 2.523 16.847 -17.528 1.00 78.06 188 ALA A CA 1
ATOM 1496 C C . ALA A 1 188 ? 1.171 16.566 -18.205 1.00 78.06 188 ALA A C 1
ATOM 1498 O O . ALA A 1 188 ? 1.069 16.648 -19.425 1.00 78.06 188 ALA A O 1
ATOM 1499 N N . LEU A 1 189 ? 0.101 16.328 -17.434 1.00 76.75 189 LEU A N 1
ATOM 1500 C CA . LEU A 1 189 ? -1.244 16.140 -17.989 1.00 76.75 189 LEU A CA 1
ATOM 1501 C C . LEU A 1 189 ? -1.891 17.433 -18.504 1.00 76.75 189 LEU A C 1
ATOM 1503 O O . LEU A 1 189 ? -2.978 17.387 -19.080 1.00 76.75 189 LEU A O 1
ATOM 1507 N N . LYS A 1 190 ? -1.287 18.608 -18.267 1.00 74.00 190 LYS A N 1
ATOM 1508 C CA . LYS A 1 190 ? -1.891 19.897 -18.643 1.00 74.00 190 LYS A CA 1
ATOM 1509 C C . LYS A 1 190 ? -2.101 20.064 -20.145 1.00 74.00 190 LYS A C 1
ATOM 1511 O O . LYS A 1 190 ? -2.993 20.818 -20.524 1.00 74.00 190 LYS A O 1
ATOM 1516 N N . THR A 1 191 ? -1.303 19.372 -20.950 1.00 71.88 191 THR A N 1
ATOM 1517 C CA . THR A 1 191 ? -1.329 19.401 -22.417 1.00 71.88 191 THR A CA 1
ATOM 1518 C C . THR A 1 191 ? -2.271 18.362 -23.026 1.00 71.88 191 THR A C 1
ATOM 1520 O O . THR A 1 191 ? -2.460 18.365 -24.239 1.00 71.88 191 THR A O 1
ATOM 1523 N N . LEU A 1 192 ? -2.856 17.478 -22.209 1.00 70.88 192 LEU A N 1
ATOM 1524 C CA . LEU A 1 192 ? -3.776 16.440 -22.662 1.00 70.88 192 LEU A CA 1
ATOM 1525 C C . LEU A 1 192 ? -5.218 16.936 -22.719 1.00 70.88 192 LEU A C 1
ATOM 1527 O O . LEU A 1 192 ? -5.638 17.807 -21.948 1.00 70.88 192 LEU A O 1
ATOM 1531 N N . ASP A 1 193 ? -5.979 16.293 -23.600 1.00 69.06 193 ASP A N 1
ATOM 1532 C CA . ASP A 1 193 ? -7.409 16.517 -23.752 1.00 69.06 193 ASP A CA 1
ATOM 1533 C C . ASP A 1 193 ? -8.193 16.096 -22.496 1.00 69.06 193 ASP A C 1
ATOM 1535 O O . ASP A 1 193 ? -7.749 15.238 -21.725 1.00 69.06 193 ASP A O 1
ATOM 1539 N N . HIS A 1 194 ? -9.356 16.708 -22.261 1.00 65.25 194 HIS A N 1
ATOM 1540 C CA . HIS A 1 194 ? -10.036 16.665 -20.955 1.00 65.25 194 HIS A CA 1
ATOM 1541 C C . HIS A 1 194 ? -10.381 15.241 -20.468 1.00 65.25 194 HIS A C 1
ATOM 1543 O O . HIS A 1 194 ? -10.210 14.938 -19.284 1.00 65.25 194 HIS A O 1
ATOM 1549 N N . GLU A 1 195 ? -10.830 14.351 -21.358 1.00 55.28 195 GLU A N 1
ATOM 1550 C CA . GLU A 1 195 ? -11.163 12.963 -21.000 1.00 55.28 195 GLU A CA 1
ATOM 1551 C C . GLU A 1 195 ? -9.919 12.125 -20.667 1.00 55.28 195 GLU A C 1
ATOM 1553 O O . GLU A 1 195 ? -9.862 11.502 -19.605 1.00 55.28 195 GLU A O 1
ATOM 1558 N N . LEU A 1 196 ? -8.882 12.187 -21.510 1.00 58.62 196 LEU A N 1
ATOM 1559 C CA . LEU A 1 196 ? -7.588 11.526 -21.278 1.00 58.62 196 LEU A CA 1
ATOM 1560 C C . LEU A 1 196 ? -6.931 12.020 -19.985 1.00 58.62 196 LEU A C 1
ATOM 1562 O O . LEU A 1 196 ? -6.369 11.247 -19.212 1.00 58.62 196 LEU A O 1
ATOM 1566 N N . ARG A 1 197 ? -7.061 13.316 -19.699 1.00 66.62 197 ARG A N 1
ATOM 1567 C CA . ARG A 1 197 ? -6.559 13.942 -18.476 1.00 66.62 197 ARG A CA 1
ATOM 1568 C C . ARG A 1 197 ? -7.237 13.408 -17.219 1.00 66.62 197 ARG A C 1
ATOM 1570 O O . ARG A 1 197 ? -6.571 13.272 -16.197 1.00 66.62 197 ARG A O 1
ATOM 1577 N N . LEU A 1 198 ? -8.537 13.118 -17.262 1.00 53.06 198 LEU A N 1
ATOM 1578 C CA . LEU A 1 198 ? -9.269 12.528 -16.136 1.00 53.06 198 LEU A CA 1
ATOM 1579 C C . LEU A 1 198 ? -8.817 11.093 -15.852 1.00 53.06 198 LEU A C 1
ATOM 1581 O O . LEU A 1 198 ? -8.652 10.729 -14.685 1.00 53.06 198 LEU A O 1
ATOM 1585 N N . GLU A 1 199 ? -8.615 10.292 -16.896 1.00 57.28 199 GLU A N 1
ATOM 1586 C CA . GLU A 1 199 ? -8.155 8.907 -16.771 1.00 57.28 199 GLU A CA 1
ATOM 1587 C C . GLU A 1 199 ? -6.710 8.835 -16.261 1.00 57.28 199 GLU A C 1
ATOM 1589 O O . GLU A 1 199 ? -6.444 8.196 -15.239 1.00 57.28 199 GLU A O 1
ATOM 1594 N N . GLU A 1 200 ? -5.798 9.585 -16.878 1.00 63.88 200 GLU A N 1
ATOM 1595 C CA . GLU A 1 200 ? -4.398 9.646 -16.454 1.00 63.88 200 GLU A CA 1
ATOM 1596 C C . GLU A 1 200 ? -4.250 10.259 -15.055 1.00 63.88 200 GLU A C 1
ATOM 1598 O O . GLU A 1 200 ? -3.463 9.776 -14.242 1.00 63.88 200 GLU A O 1
ATOM 1603 N N . LYS A 1 201 ? -5.066 11.265 -14.700 1.00 61.28 201 LYS A N 1
ATOM 1604 C CA . LYS A 1 201 ? -5.074 11.815 -13.335 1.00 61.28 201 LYS A CA 1
ATOM 1605 C C . LYS A 1 201 ? -5.428 10.736 -12.317 1.00 61.28 201 LYS A C 1
ATOM 1607 O O . LYS A 1 201 ? -4.748 10.621 -11.303 1.00 61.28 201 LYS A O 1
ATOM 1612 N N . ARG A 1 202 ? -6.456 9.923 -12.580 1.00 54.09 202 ARG A N 1
ATOM 1613 C CA . ARG A 1 202 ? -6.831 8.808 -11.691 1.00 54.09 202 ARG A CA 1
ATOM 1614 C C . ARG A 1 202 ? -5.704 7.788 -11.566 1.00 54.09 202 ARG A C 1
ATOM 1616 O O . ARG A 1 202 ? -5.452 7.314 -10.462 1.00 54.09 202 ARG A O 1
ATOM 1623 N N . LYS A 1 203 ? -5.013 7.486 -12.668 1.00 59.16 203 LYS A N 1
ATOM 1624 C CA . LYS A 1 203 ? -3.856 6.585 -12.673 1.00 59.16 203 LYS A CA 1
ATOM 1625 C C . LYS A 1 203 ? -2.717 7.118 -11.800 1.00 59.16 203 LYS A C 1
ATOM 1627 O O . LYS A 1 203 ? -2.155 6.357 -11.020 1.00 59.16 203 LYS A O 1
ATOM 1632 N N . ILE A 1 204 ? -2.413 8.414 -11.883 1.00 60.22 204 ILE A N 1
ATOM 1633 C CA . ILE A 1 204 ? -1.382 9.052 -11.050 1.00 60.22 204 ILE A CA 1
ATOM 1634 C C . ILE A 1 204 ? -1.758 9.010 -9.567 1.00 60.22 204 ILE A C 1
ATOM 1636 O O . ILE A 1 204 ? -0.918 8.651 -8.747 1.00 60.22 204 ILE A O 1
ATOM 1640 N N . GLU A 1 205 ? -3.002 9.349 -9.214 1.00 58.66 205 GLU A N 1
ATOM 1641 C CA . GLU A 1 205 ? -3.462 9.291 -7.817 1.00 58.66 205 GLU A CA 1
ATOM 1642 C C . GLU A 1 205 ? -3.388 7.865 -7.256 1.00 58.66 205 GLU A C 1
ATOM 1644 O O . GLU A 1 205 ? -2.956 7.665 -6.123 1.00 58.66 205 GLU A O 1
ATOM 1649 N N . TRP A 1 206 ? -3.755 6.868 -8.065 1.00 58.75 206 TRP A N 1
ATOM 1650 C CA . TRP A 1 206 ? -3.660 5.463 -7.682 1.00 58.75 206 TRP A CA 1
ATOM 1651 C C . TRP A 1 206 ? -2.205 5.020 -7.472 1.00 58.75 206 TRP A C 1
ATOM 1653 O O . TRP A 1 206 ? -1.883 4.490 -6.414 1.00 58.75 206 TRP A O 1
ATOM 1663 N N . LEU A 1 207 ? -1.306 5.309 -8.422 1.00 59.00 207 LEU A N 1
ATOM 1664 C CA . LEU A 1 207 ? 0.124 4.989 -8.301 1.00 59.00 207 LEU A CA 1
ATOM 1665 C C . LEU A 1 207 ? 0.768 5.672 -7.092 1.00 59.00 207 LEU A C 1
ATOM 1667 O O . LEU A 1 207 ? 1.633 5.094 -6.436 1.00 59.00 207 LEU A O 1
ATOM 1671 N N . PHE A 1 208 ? 0.363 6.908 -6.802 1.00 63.84 208 PHE A N 1
ATOM 1672 C CA . PHE A 1 208 ? 0.817 7.617 -5.616 1.00 63.84 208 PHE A CA 1
ATOM 1673 C C . PHE A 1 208 ? 0.369 6.902 -4.335 1.00 63.84 208 PHE A C 1
ATOM 1675 O O . PHE A 1 208 ? 1.201 6.704 -3.451 1.00 63.84 208 PHE A O 1
ATOM 1682 N N . SER A 1 209 ? -0.897 6.471 -4.254 1.00 63.50 209 SER A N 1
ATOM 1683 C CA . SER A 1 209 ? -1.405 5.691 -3.114 1.00 63.50 209 SER A CA 1
ATOM 1684 C C . SER A 1 209 ? -0.642 4.378 -2.945 1.00 63.50 209 SER A C 1
ATOM 1686 O O . SER A 1 209 ? -0.104 4.136 -1.873 1.00 63.50 209 SER A O 1
ATOM 1688 N N . GLU A 1 210 ? -0.486 3.592 -4.015 1.00 67.12 210 GLU A N 1
ATOM 1689 C CA . GLU A 1 210 ? 0.232 2.306 -3.986 1.00 67.12 210 GLU A CA 1
ATOM 1690 C C . GLU A 1 210 ? 1.681 2.460 -3.508 1.00 67.12 210 GLU A C 1
ATOM 1692 O O . GLU A 1 210 ? 2.170 1.671 -2.699 1.00 67.12 210 GLU A O 1
ATOM 1697 N N . LYS A 1 211 ? 2.383 3.504 -3.977 1.00 68.69 211 LYS A N 1
ATOM 1698 C CA . LYS A 1 211 ? 3.740 3.796 -3.500 1.00 68.69 211 LYS A CA 1
ATOM 1699 C C . LYS A 1 211 ? 3.737 4.103 -2.006 1.00 68.69 211 LYS A C 1
ATOM 1701 O O . LYS A 1 211 ? 4.614 3.615 -1.302 1.00 68.69 211 LYS A O 1
ATOM 1706 N N . VAL A 1 212 ? 2.792 4.915 -1.529 1.00 72.38 212 VAL A N 1
ATOM 1707 C CA . VAL A 1 212 ? 2.678 5.260 -0.106 1.00 72.38 212 VAL A CA 1
ATOM 1708 C C . VAL A 1 212 ? 2.388 4.017 0.734 1.00 72.38 212 VAL A C 1
ATOM 1710 O O . VAL A 1 212 ? 3.124 3.780 1.691 1.00 72.38 212 VAL A O 1
ATOM 1713 N N . ASP A 1 213 ? 1.392 3.217 0.358 1.00 70.50 213 ASP A N 1
ATOM 1714 C CA . ASP A 1 213 ? 1.003 1.994 1.068 1.00 70.50 213 ASP A CA 1
ATOM 1715 C C . ASP A 1 213 ? 2.181 1.005 1.138 1.00 70.50 213 ASP A C 1
ATOM 1717 O O . ASP A 1 213 ? 2.544 0.541 2.218 1.00 70.50 213 ASP A O 1
ATOM 1721 N N . GLY A 1 214 ? 2.923 0.828 0.039 1.00 75.94 214 GLY A N 1
ATOM 1722 C CA . GLY A 1 214 ? 4.119 -0.021 0.015 1.00 75.94 214 GLY A CA 1
ATOM 1723 C C . GLY A 1 214 ? 5.276 0.445 0.917 1.00 75.94 214 GLY A C 1
ATOM 1724 O O . GLY A 1 214 ? 6.159 -0.355 1.240 1.00 75.94 214 GLY A O 1
ATOM 1725 N N . TYR A 1 215 ? 5.315 1.717 1.330 1.00 77.19 215 TYR A N 1
ATOM 1726 C CA . TYR A 1 215 ? 6.231 2.171 2.384 1.00 77.19 215 TYR A CA 1
ATOM 1727 C C . TYR A 1 215 ? 5.654 1.965 3.784 1.00 77.19 215 TYR A C 1
ATOM 1729 O O . TYR A 1 215 ? 6.419 1.694 4.710 1.00 77.19 215 TYR A O 1
ATOM 1737 N N . LEU A 1 216 ? 4.338 2.102 3.949 1.00 78.75 216 LEU A N 1
ATOM 1738 C CA . LEU A 1 216 ? 3.675 1.891 5.231 1.00 78.75 216 LEU A CA 1
ATOM 1739 C C . LEU A 1 216 ? 3.788 0.433 5.682 1.00 78.75 216 LEU A C 1
ATOM 1741 O O . LEU A 1 216 ? 4.160 0.192 6.832 1.00 78.75 216 LEU A O 1
ATOM 1745 N N . ASP A 1 217 ? 3.617 -0.510 4.754 1.00 80.62 217 ASP A N 1
ATOM 1746 C CA . ASP A 1 217 ? 3.724 -1.958 4.987 1.00 80.62 217 ASP A CA 1
ATOM 1747 C C . ASP A 1 217 ? 5.127 -2.407 5.436 1.00 80.62 217 ASP A C 1
ATOM 1749 O O . ASP A 1 217 ? 5.300 -3.490 5.992 1.00 80.62 217 ASP A O 1
ATOM 1753 N N . ARG A 1 218 ? 6.153 -1.563 5.254 1.00 79.38 218 ARG A N 1
ATOM 1754 C CA . ARG A 1 218 ? 7.523 -1.826 5.731 1.00 79.38 218 ARG A CA 1
ATOM 1755 C C . ARG A 1 218 ? 7.722 -1.513 7.213 1.00 79.38 218 ARG A C 1
ATOM 1757 O O . ARG A 1 218 ? 8.842 -1.644 7.700 1.00 79.38 218 ARG A O 1
ATOM 1764 N N . ASN A 1 219 ? 6.671 -1.092 7.920 1.00 81.81 219 ASN A N 1
ATOM 1765 C CA . ASN A 1 219 ? 6.702 -0.813 9.356 1.00 81.81 219 ASN A CA 1
ATOM 1766 C C . ASN A 1 219 ? 7.774 0.221 9.748 1.00 81.81 219 ASN A C 1
ATOM 1768 O O . ASN A 1 219 ? 8.467 0.083 10.755 1.00 81.81 219 ASN A O 1
ATOM 1772 N N . TYR A 1 220 ? 7.920 1.281 8.949 1.00 81.12 220 TYR A N 1
ATOM 1773 C CA . TYR A 1 220 ? 8.719 2.438 9.348 1.00 81.12 220 TYR A CA 1
ATOM 1774 C C . TYR A 1 220 ? 8.030 3.242 10.461 1.00 81.12 220 TYR A C 1
ATOM 1776 O O . TYR A 1 220 ? 6.809 3.180 10.640 1.00 81.12 220 TYR A O 1
ATOM 1784 N N . GLY A 1 221 ? 8.828 4.030 11.185 1.00 85.75 221 GLY A N 1
ATOM 1785 C CA . GLY A 1 221 ? 8.376 4.823 12.326 1.00 85.75 221 GLY A CA 1
ATOM 1786 C C . GLY A 1 221 ? 8.279 4.006 13.612 1.00 85.75 221 GLY A C 1
ATOM 1787 O O . GLY A 1 221 ? 8.791 2.893 13.708 1.00 85.75 221 GLY A O 1
ATOM 1788 N N . SER A 1 222 ? 7.623 4.572 14.621 1.00 88.81 222 SER A N 1
ATOM 1789 C CA . SER A 1 222 ? 7.526 3.972 15.957 1.00 88.81 222 SER A CA 1
ATOM 1790 C C . SER A 1 222 ? 6.654 2.722 16.033 1.00 88.81 222 SER A C 1
ATOM 1792 O O . SER A 1 222 ? 6.758 1.995 17.015 1.00 88.81 222 SER A O 1
ATOM 1794 N N . CYS A 1 223 ? 5.795 2.479 15.035 1.00 92.88 223 CYS A N 1
ATOM 1795 C CA . CYS A 1 223 ? 4.925 1.303 14.955 1.00 92.88 223 CYS A CA 1
ATOM 1796 C C . CYS A 1 223 ? 4.178 0.983 16.259 1.00 92.88 223 CYS A C 1
ATOM 1798 O O . CYS A 1 223 ? 4.023 -0.179 16.632 1.00 92.88 223 CYS A O 1
ATOM 1800 N N . VAL A 1 224 ? 3.713 2.015 16.974 1.00 94.62 224 VAL A N 1
ATOM 1801 C CA . VAL A 1 224 ? 3.154 1.837 18.324 1.00 94.62 224 VAL A CA 1
ATOM 1802 C C . VAL A 1 224 ? 1.930 0.926 18.365 1.00 94.62 224 VAL A C 1
ATOM 1804 O O . VAL A 1 224 ? 1.638 0.371 19.416 1.00 94.62 224 VAL A O 1
ATOM 1807 N N . MET A 1 225 ? 1.227 0.742 17.243 1.00 96.44 225 MET A N 1
ATOM 1808 C CA . MET A 1 225 ? 0.077 -0.160 17.153 1.00 96.44 225 MET A CA 1
ATOM 1809 C C . MET A 1 225 ? 0.483 -1.630 16.958 1.00 96.44 225 MET A C 1
ATOM 1811 O O . MET A 1 225 ? -0.388 -2.479 16.817 1.00 96.44 225 MET A O 1
ATOM 1815 N N . GLN A 1 226 ? 1.776 -1.973 16.970 1.00 94.81 226 GLN A N 1
ATOM 1816 C CA . GLN A 1 226 ? 2.189 -3.371 17.161 1.00 94.81 226 GLN A CA 1
ATOM 1817 C C . GLN A 1 226 ? 1.827 -3.875 18.557 1.00 94.81 226 GLN A C 1
ATOM 1819 O O . GLN A 1 226 ? 1.526 -5.054 18.718 1.00 94.81 226 GLN A O 1
ATOM 1824 N N . GLU A 1 227 ? 1.833 -2.980 19.549 1.00 95.06 227 GLU A N 1
ATOM 1825 C CA . GLU A 1 227 ? 1.427 -3.291 20.914 1.00 95.06 227 GLU A CA 1
ATOM 1826 C C . GLU A 1 227 ? -0.091 -3.552 20.957 1.00 95.06 227 GLU A C 1
ATOM 1828 O O . GLU A 1 227 ? -0.875 -2.639 20.660 1.00 95.06 227 GLU A O 1
ATOM 1833 N N . PRO A 1 228 ? -0.542 -4.761 21.349 1.00 95.81 228 PRO A N 1
ATOM 1834 C CA . PRO A 1 228 ? -1.960 -5.111 21.370 1.00 95.81 228 PRO A CA 1
ATOM 1835 C C . PRO A 1 228 ? -2.834 -4.130 22.158 1.00 95.81 228 PRO A C 1
ATOM 1837 O O . PRO A 1 228 ? -3.938 -3.810 21.721 1.00 95.81 228 PRO A O 1
ATOM 1840 N N . ALA A 1 229 ? -2.345 -3.601 23.284 1.00 96.31 229 ALA A N 1
ATOM 1841 C CA . ALA A 1 229 ? -3.096 -2.622 24.070 1.00 96.31 229 ALA A CA 1
ATOM 1842 C C . ALA A 1 229 ? -3.351 -1.311 23.299 1.00 96.31 229 ALA A C 1
ATOM 1844 O O . ALA A 1 229 ? -4.419 -0.716 23.429 1.00 96.31 229 ALA A O 1
ATOM 1845 N N . VAL A 1 230 ? -2.402 -0.883 22.461 1.00 97.31 230 VAL A N 1
ATOM 1846 C CA . VAL A 1 230 ? -2.515 0.328 21.634 1.00 97.31 230 VAL A CA 1
ATOM 1847 C C . VAL A 1 230 ? -3.443 0.084 20.445 1.00 97.31 230 VAL A C 1
ATOM 1849 O O . VAL A 1 230 ? -4.347 0.883 20.199 1.00 97.31 230 VAL A O 1
ATOM 1852 N N . ALA A 1 231 ? -3.265 -1.030 19.728 1.00 96.94 231 ALA A N 1
ATOM 1853 C CA . ALA A 1 231 ? -4.138 -1.389 18.610 1.00 96.94 231 ALA A CA 1
ATOM 1854 C C . ALA A 1 231 ? -5.599 -1.553 19.049 1.00 96.94 231 ALA A C 1
ATOM 1856 O O . ALA A 1 231 ? -6.511 -1.124 18.338 1.00 96.94 231 ALA A O 1
ATOM 1857 N N . LYS A 1 232 ? -5.816 -2.085 20.260 1.00 95.94 232 LYS A N 1
ATOM 1858 C CA . LYS A 1 232 ? -7.140 -2.188 20.871 1.00 95.94 232 LYS A CA 1
ATOM 1859 C C . LYS A 1 232 ? -7.839 -0.840 20.998 1.00 95.94 232 LYS A C 1
ATOM 1861 O O . LYS A 1 232 ? -9.005 -0.743 20.637 1.00 95.94 232 LYS A O 1
ATOM 1866 N N . VAL A 1 233 ? -7.142 0.196 21.468 1.00 97.94 233 VAL A N 1
ATOM 1867 C CA . VAL A 1 233 ? -7.714 1.550 21.603 1.00 97.94 233 VAL A CA 1
ATOM 1868 C C . VAL A 1 233 ? -8.235 2.059 20.259 1.00 97.94 233 VAL A C 1
ATOM 1870 O O . VAL A 1 233 ? -9.313 2.651 20.189 1.00 97.94 233 VAL A O 1
ATOM 1873 N N . VAL A 1 234 ? -7.489 1.808 19.181 1.00 98.00 234 VAL A N 1
ATOM 1874 C CA . VAL A 1 234 ? -7.891 2.210 17.829 1.00 98.00 234 VAL A CA 1
ATOM 1875 C C . VAL A 1 234 ? -9.092 1.399 17.356 1.00 98.00 234 VAL A C 1
ATOM 1877 O O . VAL A 1 234 ? -10.085 1.990 16.939 1.00 98.00 234 VAL A O 1
ATOM 1880 N N . ALA A 1 235 ? -9.036 0.071 17.466 1.00 96.56 235 ALA A N 1
ATOM 1881 C CA . ALA A 1 235 ? -10.127 -0.813 17.065 1.00 96.56 235 ALA A CA 1
ATOM 1882 C C . ALA A 1 235 ? -11.434 -0.494 17.813 1.00 96.56 235 ALA A C 1
ATOM 1884 O O . ALA A 1 235 ? -12.480 -0.325 17.188 1.00 96.56 235 ALA A O 1
ATOM 1885 N N . ASP A 1 236 ? -11.366 -0.320 19.134 1.00 95.56 236 ASP A N 1
ATOM 1886 C CA . ASP A 1 236 ? -12.518 0.049 19.957 1.00 95.56 236 ASP A CA 1
ATOM 1887 C C . ASP A 1 236 ? -13.086 1.413 19.530 1.00 95.56 236 ASP A C 1
ATOM 1889 O O . ASP A 1 236 ? -14.302 1.574 19.447 1.00 95.56 236 ASP A O 1
ATOM 1893 N N . SER A 1 237 ? -12.228 2.386 19.195 1.00 96.75 237 SER A N 1
ATOM 1894 C CA . SER A 1 237 ? -12.661 3.705 18.714 1.00 96.75 237 SER A CA 1
ATOM 1895 C C . SER A 1 237 ? -13.375 3.646 17.359 1.00 96.75 237 SER A C 1
ATOM 1897 O O . SER A 1 237 ? -14.363 4.361 17.167 1.00 96.75 237 SER A O 1
ATOM 1899 N N . LEU A 1 238 ? -12.908 2.789 16.441 1.00 94.38 238 LEU A N 1
ATOM 1900 C CA . LEU A 1 238 ? -13.577 2.537 15.162 1.00 94.38 238 LEU A CA 1
ATOM 1901 C C . LEU A 1 238 ? -14.963 1.919 15.389 1.00 94.38 238 LEU A C 1
ATOM 1903 O O . LEU A 1 238 ? -15.936 2.363 14.794 1.00 94.38 238 LEU A O 1
ATOM 1907 N N . LEU A 1 239 ? -15.072 0.930 16.275 1.00 93.00 239 LEU A N 1
ATOM 1908 C CA . LEU A 1 239 ? -16.322 0.199 16.508 1.00 93.00 239 LEU A CA 1
ATOM 1909 C C . LEU A 1 239 ? -17.346 0.981 17.347 1.00 93.00 239 LEU A C 1
ATOM 1911 O O . LEU A 1 239 ? -18.545 0.739 17.234 1.00 93.00 239 LEU A O 1
ATOM 1915 N N . HIS A 1 240 ? -16.903 1.928 18.177 1.00 92.00 240 HIS A N 1
ATOM 1916 C CA . HIS A 1 240 ? -17.739 2.569 19.196 1.00 92.00 240 HIS A CA 1
ATOM 1917 C C . HIS A 1 240 ? -19.002 3.262 18.655 1.00 92.00 240 HIS A C 1
ATOM 1919 O O . HIS A 1 240 ? -20.058 3.189 19.282 1.00 92.00 240 HIS A O 1
ATOM 1925 N N . PHE A 1 241 ? -18.906 3.939 17.504 1.00 89.31 241 PHE A N 1
ATOM 1926 C CA . PHE A 1 241 ? -20.048 4.617 16.874 1.00 89.31 241 PHE A CA 1
ATOM 1927 C C . PHE A 1 241 ? -20.497 3.958 15.564 1.00 89.31 241 PHE A C 1
ATOM 1929 O O . PHE A 1 241 ? -21.251 4.581 14.801 1.00 89.31 241 PHE A O 1
ATOM 1936 N N . ASP A 1 242 ? -20.066 2.719 15.306 1.00 87.81 242 ASP A N 1
ATOM 1937 C CA . ASP A 1 242 ? -20.586 1.942 14.185 1.00 87.81 242 ASP A CA 1
ATOM 1938 C C . ASP A 1 242 ? -22.104 1.747 14.334 1.00 87.81 242 ASP A C 1
ATOM 1940 O O . ASP A 1 242 ? -22.656 1.703 15.436 1.00 87.81 242 ASP A O 1
ATOM 1944 N N . ALA A 1 243 ? -22.799 1.747 13.202 1.00 84.06 243 ALA A N 1
ATOM 1945 C CA . ALA A 1 243 ? -24.251 1.820 13.080 1.00 84.06 243 ALA A CA 1
ATOM 1946 C C . ALA A 1 243 ? -24.930 3.049 13.735 1.00 84.06 243 ALA A C 1
ATOM 1948 O O . ALA A 1 243 ? -26.150 3.184 13.610 1.00 84.06 243 ALA A O 1
ATOM 1949 N N . GLN A 1 244 ? -24.199 3.988 14.346 1.00 86.44 244 GLN A N 1
ATOM 1950 C CA . GLN A 1 244 ? -24.761 5.210 14.943 1.00 86.44 244 GLN A CA 1
ATOM 1951 C C . GLN A 1 244 ? -24.390 6.467 14.154 1.00 86.44 244 GLN A C 1
ATOM 1953 O O . GLN A 1 244 ? -25.272 7.142 13.628 1.00 86.44 244 GLN A O 1
ATOM 1958 N N . ARG A 1 245 ? -23.090 6.769 14.041 1.00 88.06 245 ARG A N 1
ATOM 1959 C CA . ARG A 1 245 ? -22.582 7.963 13.332 1.00 88.06 245 ARG A CA 1
ATOM 1960 C C . ARG A 1 245 ? -22.107 7.649 11.920 1.00 88.06 245 ARG A C 1
ATOM 1962 O O . ARG A 1 245 ? -22.095 8.508 11.043 1.00 88.06 245 ARG A O 1
ATOM 1969 N N . TYR A 1 246 ? -21.708 6.408 11.704 1.00 90.62 246 TYR A N 1
ATOM 1970 C CA . TYR A 1 246 ? -21.238 5.877 10.437 1.00 90.62 246 TYR A CA 1
ATOM 1971 C C . TYR A 1 246 ? -21.522 4.379 10.399 1.00 90.62 246 TYR A C 1
ATOM 1973 O O . TYR A 1 246 ? -21.930 3.788 11.398 1.00 90.62 246 TYR A O 1
ATOM 1981 N N . HIS A 1 247 ? -21.335 3.780 9.235 1.00 88.12 247 HIS A N 1
ATOM 1982 C CA . HIS A 1 247 ? -21.338 2.344 9.043 1.00 88.12 247 HIS A CA 1
ATOM 1983 C C . HIS A 1 247 ? -19.968 1.893 8.539 1.00 88.12 247 HIS A C 1
ATOM 1985 O O . HIS A 1 247 ? -19.469 2.439 7.550 1.00 88.12 247 HIS A O 1
ATOM 1991 N N . LEU A 1 248 ? -19.359 0.927 9.221 1.00 89.56 248 LEU A N 1
ATOM 1992 C CA . LEU A 1 248 ? -18.110 0.293 8.813 1.00 89.56 248 LEU A CA 1
ATOM 1993 C C . LEU A 1 248 ? -18.392 -0.948 7.967 1.00 89.56 248 LEU A C 1
ATOM 1995 O O . LEU A 1 248 ? -19.067 -1.869 8.410 1.00 89.56 248 LEU A O 1
ATOM 1999 N N . TYR A 1 249 ? -17.821 -0.987 6.766 1.00 86.88 249 TYR A N 1
ATOM 2000 C CA . TYR A 1 249 ? -17.857 -2.155 5.883 1.00 86.88 249 TYR A CA 1
ATOM 2001 C C . TYR A 1 249 ? -16.631 -3.053 6.065 1.00 86.88 249 TYR A C 1
ATOM 2003 O O . TYR A 1 249 ? -16.723 -4.271 5.939 1.00 86.88 249 TYR A O 1
ATOM 2011 N N . ALA A 1 250 ? -15.466 -2.456 6.315 1.00 89.56 250 ALA A N 1
ATOM 2012 C CA . ALA A 1 250 ? -14.218 -3.164 6.58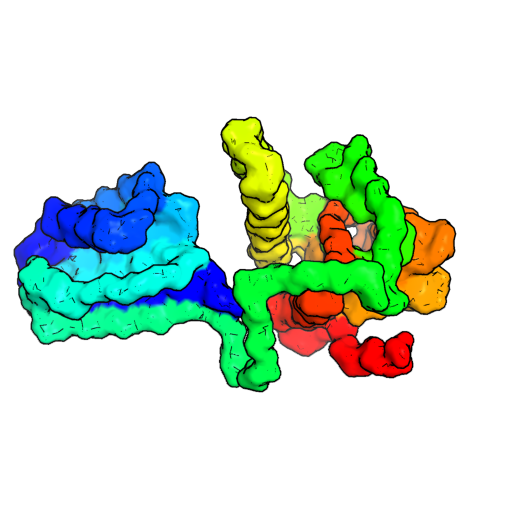1 1.00 89.56 250 ALA A CA 1
ATOM 2013 C C . ALA A 1 250 ? -13.251 -2.241 7.323 1.00 89.56 250 ALA A C 1
ATOM 2015 O O . ALA A 1 250 ? -13.274 -1.031 7.114 1.00 89.56 250 ALA A O 1
ATOM 2016 N N . TRP A 1 251 ? -12.375 -2.793 8.152 1.00 95.50 251 TRP A N 1
ATOM 2017 C CA . TRP A 1 251 ? -11.2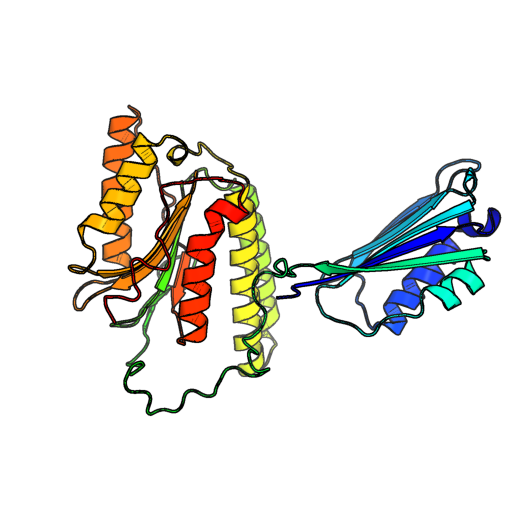99 -2.042 8.792 1.00 95.50 251 TRP A CA 1
ATOM 2018 C C . TRP A 1 251 ? -10.126 -2.951 9.161 1.00 95.50 251 TRP A C 1
ATOM 2020 O O . TRP A 1 251 ? -10.299 -4.145 9.412 1.00 95.50 251 TRP A O 1
ATOM 2030 N N . CYS A 1 252 ? -8.927 -2.381 9.210 1.00 95.56 252 CYS A N 1
ATOM 2031 C CA . CYS A 1 252 ? -7.759 -3.011 9.809 1.00 95.56 252 CYS A CA 1
ATOM 2032 C C . CYS A 1 252 ? -6.882 -1.958 10.488 1.00 95.56 252 CYS A C 1
ATOM 2034 O O . CYS A 1 252 ? -6.697 -0.850 9.979 1.00 95.56 252 CYS A O 1
ATOM 2036 N N . VAL A 1 253 ? -6.344 -2.309 11.652 1.00 97.50 253 VAL A N 1
ATOM 2037 C CA . VAL A 1 253 ? -5.337 -1.513 12.354 1.00 97.50 253 VAL A CA 1
ATOM 2038 C C . VAL A 1 253 ? -3.988 -2.132 12.046 1.00 97.50 253 VAL A C 1
ATOM 2040 O O . VAL A 1 253 ? -3.717 -3.244 12.473 1.00 97.50 253 VAL A O 1
ATOM 2043 N N . MET A 1 254 ? -3.152 -1.435 11.295 1.00 95.69 254 MET A N 1
ATOM 2044 C CA . MET A 1 254 ? -1.787 -1.850 10.984 1.00 95.69 254 MET A CA 1
ATOM 2045 C C . MET A 1 254 ? -0.819 -1.288 12.036 1.00 95.69 254 MET A C 1
ATOM 2047 O O . MET A 1 254 ? -1.161 -0.339 12.740 1.00 95.69 254 MET A O 1
ATOM 2051 N N . PRO A 1 255 ? 0.414 -1.809 12.144 1.00 95.38 255 PRO A N 1
ATOM 2052 C CA . PRO A 1 255 ? 1.449 -1.323 13.060 1.00 95.38 255 PRO A CA 1
ATOM 2053 C C . PRO A 1 255 ? 1.633 0.200 13.128 1.00 95.38 255 PRO A C 1
ATOM 2055 O O . PRO A 1 255 ? 1.871 0.757 14.202 1.00 95.38 255 PRO A O 1
ATOM 2058 N N . ASN A 1 256 ? 1.528 0.886 11.988 1.00 94.44 256 ASN A N 1
ATOM 2059 C CA . ASN A 1 256 ? 1.784 2.323 11.866 1.00 94.44 256 ASN A CA 1
ATOM 2060 C C . ASN A 1 256 ? 0.699 3.095 11.086 1.00 94.44 256 ASN A C 1
ATOM 2062 O O . ASN A 1 256 ? 0.825 4.309 10.900 1.00 94.44 256 ASN A O 1
ATOM 2066 N N . HIS A 1 257 ? -0.371 2.430 10.648 1.00 95.25 257 HIS A N 1
ATOM 2067 C CA . HIS A 1 257 ? -1.482 3.050 9.927 1.00 95.25 257 HIS A CA 1
ATOM 2068 C C . HIS A 1 257 ? -2.793 2.281 10.112 1.00 95.25 257 HIS A C 1
ATOM 2070 O O . HIS A 1 257 ? -2.832 1.248 10.764 1.00 95.25 257 HIS A O 1
ATOM 2076 N N . VAL A 1 258 ? -3.890 2.813 9.591 1.00 96.75 258 VAL A N 1
ATOM 2077 C CA . VAL A 1 258 ? -5.224 2.219 9.676 1.00 96.75 258 VAL A CA 1
ATOM 2078 C C . VAL A 1 258 ? -5.883 2.351 8.317 1.00 96.75 258 VAL A C 1
ATOM 2080 O O . VAL A 1 258 ? -5.872 3.443 7.744 1.00 96.75 258 VAL A O 1
ATOM 2083 N N . HIS A 1 259 ? -6.493 1.269 7.840 1.00 94.88 259 HIS A N 1
ATOM 2084 C CA . HIS A 1 259 ? -7.389 1.292 6.690 1.00 94.88 259 HIS A CA 1
ATOM 2085 C C . HIS A 1 259 ? -8.828 1.074 7.148 1.00 94.88 259 HIS A C 1
ATOM 2087 O O . HIS A 1 259 ? -9.097 0.233 8.006 1.00 94.88 259 HIS A O 1
ATOM 2093 N N . SER A 1 260 ? -9.770 1.803 6.555 1.00 94.88 260 SER A N 1
ATOM 2094 C CA . SER A 1 260 ? -11.196 1.642 6.835 1.00 94.88 260 SER A CA 1
ATOM 2095 C C . SER A 1 260 ? -12.036 1.899 5.589 1.00 94.88 260 SER A C 1
ATOM 2097 O O . SER A 1 260 ? -11.726 2.777 4.791 1.00 94.88 260 SER A O 1
ATOM 2099 N N . VAL A 1 261 ? -13.100 1.124 5.414 1.00 89.25 261 VAL A N 1
ATOM 2100 C CA . VAL A 1 261 ? -14.158 1.357 4.435 1.00 89.25 261 VAL A CA 1
ATOM 2101 C C . VAL A 1 261 ? -15.393 1.773 5.215 1.00 89.25 261 VAL A C 1
ATOM 2103 O O . VAL A 1 261 ? -15.982 0.963 5.930 1.00 89.25 261 VAL A O 1
ATOM 2106 N N . VAL A 1 262 ? -15.771 3.041 5.103 1.00 90.50 262 VAL A N 1
ATOM 2107 C CA . VAL A 1 262 ? -16.754 3.677 5.980 1.00 90.50 262 VAL A CA 1
ATOM 2108 C C . VAL A 1 262 ? -17.763 4.498 5.191 1.00 90.50 262 VAL A C 1
ATOM 2110 O O . VAL A 1 262 ? -17.419 5.202 4.243 1.00 90.50 262 VAL A O 1
ATOM 2113 N N . ARG A 1 263 ? -19.025 4.448 5.613 1.00 88.38 263 ARG A N 1
ATOM 2114 C CA . ARG A 1 263 ? -20.086 5.352 5.167 1.00 88.38 263 ARG A CA 1
ATOM 2115 C C . ARG A 1 263 ? -20.557 6.211 6.331 1.00 88.38 263 ARG A C 1
ATOM 2117 O O . ARG A 1 263 ? -21.208 5.683 7.233 1.00 88.38 263 ARG A O 1
ATOM 2124 N N . PRO A 1 264 ? -20.265 7.517 6.342 1.00 88.69 264 PRO A N 1
ATOM 2125 C CA . PRO A 1 264 ? -20.886 8.437 7.286 1.00 88.69 264 PRO A CA 1
ATOM 2126 C C . PRO A 1 264 ? -22.417 8.396 7.161 1.00 88.69 264 PRO A C 1
ATOM 2128 O O . PRO A 1 264 ? -22.945 8.336 6.049 1.00 88.69 264 PRO A O 1
ATOM 2131 N N . LYS A 1 265 ? -23.134 8.399 8.292 1.00 85.38 265 LYS A N 1
ATOM 2132 C CA . LYS A 1 265 ? -24.601 8.526 8.305 1.00 85.38 265 LYS A CA 1
ATOM 2133 C C . LYS A 1 265 ? -25.006 9.999 8.172 1.00 85.38 265 LYS A C 1
ATOM 2135 O O . LYS A 1 265 ? -24.185 10.895 8.366 1.00 85.38 265 LYS A O 1
ATOM 2140 N N . GLN A 1 266 ? -26.277 10.248 7.850 1.00 76.50 266 GLN A N 1
ATOM 2141 C CA . GLN A 1 266 ? -26.838 11.599 7.715 1.00 76.50 266 GLN A CA 1
ATOM 2142 C C . GLN A 1 266 ? -26.430 12.509 8.888 1.00 76.50 266 GLN A C 1
ATOM 2144 O O . GLN A 1 266 ? -26.430 12.084 10.042 1.00 76.50 266 GLN A O 1
ATOM 2149 N N . ASN A 1 267 ? -26.082 13.762 8.575 1.00 80.12 267 ASN A N 1
ATOM 2150 C CA . ASN A 1 267 ? -25.548 14.784 9.491 1.00 80.12 267 ASN A CA 1
ATOM 2151 C C . ASN A 1 267 ? -24.126 14.557 10.036 1.00 80.12 267 ASN A C 1
ATOM 2153 O O . ASN A 1 267 ? -23.648 15.383 10.813 1.00 80.12 267 ASN A O 1
ATOM 2157 N N . HIS A 1 268 ? -23.417 13.510 9.608 1.00 84.69 268 HIS A N 1
ATOM 2158 C CA . HIS A 1 268 ? -22.001 13.324 9.923 1.00 84.69 268 HIS A CA 1
ATOM 2159 C C . HIS A 1 268 ? -21.151 13.429 8.660 1.00 84.69 268 HIS A C 1
ATOM 2161 O O . HIS A 1 268 ? -21.363 12.696 7.694 1.00 84.69 268 HIS A O 1
ATOM 2167 N N . LYS A 1 269 ? -20.162 14.329 8.660 1.00 86.69 269 LYS A N 1
ATOM 2168 C CA . LYS A 1 269 ? -19.173 14.390 7.578 1.00 86.69 269 LYS A CA 1
ATOM 2169 C C . LYS A 1 269 ? -18.046 13.403 7.845 1.00 86.69 269 LYS A C 1
ATOM 2171 O O . LYS A 1 269 ? -17.727 13.106 8.996 1.00 86.69 269 LYS A O 1
ATOM 2176 N N . LEU A 1 270 ? -17.400 12.945 6.775 1.00 86.75 270 LEU A N 1
ATOM 2177 C CA . LEU A 1 270 ? -16.230 12.073 6.874 1.00 86.75 270 LEU A CA 1
ATOM 2178 C C . LEU A 1 270 ? -15.116 12.714 7.717 1.00 86.75 270 LEU A C 1
ATOM 2180 O O . LEU A 1 270 ? -14.537 12.056 8.577 1.00 86.75 270 LEU A O 1
ATOM 2184 N N . GLU A 1 271 ? -14.866 14.009 7.512 1.00 87.50 271 GLU A N 1
ATOM 2185 C CA . GLU A 1 271 ? -13.876 14.775 8.272 1.00 87.50 271 GLU A CA 1
ATOM 2186 C C . GLU A 1 271 ? -14.159 14.755 9.780 1.00 87.50 271 GLU A C 1
ATOM 2188 O O . GLU A 1 271 ? -13.244 14.516 10.565 1.00 87.50 271 G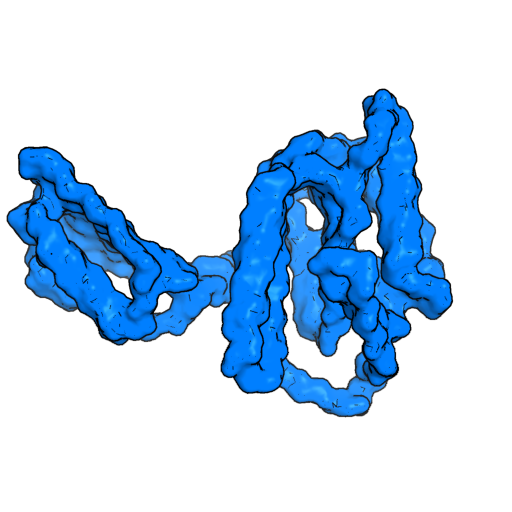LU A O 1
ATOM 2193 N N . ASP A 1 272 ? -15.420 14.927 10.189 1.00 89.06 272 ASP A N 1
ATOM 2194 C CA . ASP A 1 272 ? -15.812 14.921 11.604 1.00 89.06 272 ASP A CA 1
ATOM 2195 C C . ASP A 1 272 ? -15.581 13.541 12.240 1.00 89.06 272 ASP A C 1
ATOM 2197 O O . ASP A 1 272 ? -15.108 13.436 13.376 1.00 89.06 272 ASP A O 1
ATOM 2201 N N . VAL A 1 273 ? -15.875 12.471 11.491 1.00 92.12 273 VAL A N 1
ATOM 2202 C CA . VAL A 1 273 ? -15.639 11.083 11.913 1.00 92.12 273 VAL A CA 1
ATOM 2203 C C . VAL A 1 273 ? -14.145 10.820 12.098 1.00 92.12 273 VAL A C 1
ATOM 2205 O O . VAL A 1 273 ? -13.724 10.369 13.166 1.00 92.12 273 VAL A O 1
ATOM 2208 N N . LEU A 1 274 ? -13.330 11.160 11.098 1.00 93.44 274 LEU A N 1
ATOM 2209 C CA . LEU A 1 274 ? -11.882 10.958 11.134 1.00 93.44 274 LEU A CA 1
ATOM 2210 C C . LEU A 1 274 ? -11.206 11.820 12.199 1.00 93.44 274 LEU A C 1
ATOM 2212 O O . LEU A 1 274 ? -10.313 11.342 12.901 1.00 93.44 274 LEU A O 1
ATOM 2216 N N . HIS A 1 275 ? -11.646 13.068 12.363 1.00 91.94 275 HIS A N 1
ATOM 2217 C CA . HIS A 1 275 ? -11.189 13.934 13.442 1.00 91.94 275 HIS A CA 1
ATOM 2218 C C . HIS A 1 275 ? -11.503 13.312 14.806 1.00 91.94 275 HIS A C 1
ATOM 2220 O O . HIS A 1 275 ? -10.621 13.242 15.662 1.00 91.94 275 HIS A O 1
ATOM 2226 N N . SER A 1 276 ? -12.727 12.805 14.996 1.00 94.19 276 SER A N 1
ATOM 2227 C CA . SER A 1 276 ? -13.132 12.136 16.235 1.00 94.19 276 SER A CA 1
ATOM 2228 C C . SER A 1 276 ? -12.259 10.915 16.536 1.00 94.19 276 SER A C 1
ATOM 2230 O O . SER A 1 276 ? -11.773 10.796 17.661 1.00 94.19 276 SER A O 1
ATOM 2232 N N . TRP A 1 277 ? -12.024 10.033 15.556 1.00 97.38 277 TRP A N 1
ATOM 2233 C CA . TRP A 1 277 ? -11.151 8.865 15.732 1.00 97.38 277 TRP A CA 1
ATOM 2234 C C . TRP A 1 277 ? -9.723 9.275 16.080 1.00 97.38 277 TRP A C 1
ATOM 2236 O O . TRP A 1 277 ? -9.180 8.829 17.091 1.00 97.38 277 TRP A O 1
ATOM 2246 N N . LYS A 1 278 ? -9.114 10.157 15.278 1.00 96.44 278 LYS A N 1
ATOM 2247 C CA . LYS A 1 278 ? -7.714 10.568 15.447 1.00 96.44 278 LYS A CA 1
ATOM 2248 C C . LYS A 1 278 ? -7.500 11.304 16.768 1.00 96.44 278 LYS A C 1
ATOM 2250 O O . LYS A 1 278 ? -6.531 11.024 17.465 1.00 96.44 278 LYS A O 1
ATOM 2255 N N . SER A 1 279 ? -8.400 12.215 17.136 1.00 95.81 279 SER A N 1
ATOM 2256 C CA . SER A 1 279 ? -8.286 12.996 18.372 1.00 95.81 279 SER A CA 1
ATOM 2257 C C . SER A 1 279 ? -8.386 12.107 19.615 1.00 95.81 279 SER A C 1
ATOM 2259 O O . SER A 1 279 ? -7.492 12.137 20.464 1.00 95.81 279 SER A O 1
ATOM 2261 N N . TYR A 1 280 ? -9.419 11.260 19.685 1.00 97.12 280 TYR A N 1
ATOM 2262 C CA . TYR A 1 280 ? -9.633 10.363 20.821 1.00 97.12 280 TYR A CA 1
ATOM 2263 C C . TYR A 1 280 ? -8.483 9.363 20.980 1.00 97.12 280 TYR A C 1
ATOM 2265 O O . TYR A 1 280 ? -7.870 9.275 22.044 1.00 97.12 280 TYR A O 1
ATOM 2273 N N . THR A 1 281 ? -8.131 8.660 19.900 1.00 97.75 281 THR A N 1
ATOM 2274 C CA . THR A 1 281 ? -7.062 7.652 19.939 1.00 97.75 281 THR A CA 1
ATOM 2275 C C . THR A 1 281 ? -5.699 8.276 20.225 1.00 97.75 281 THR A C 1
ATOM 2277 O O . THR A 1 281 ? -4.941 7.713 21.005 1.00 97.75 281 THR A O 1
ATOM 2280 N N . ALA A 1 282 ? -5.387 9.464 19.691 1.00 96.75 282 ALA A N 1
ATOM 2281 C CA . ALA A 1 282 ? -4.142 10.154 20.032 1.00 96.75 282 ALA A CA 1
ATOM 2282 C C . ALA A 1 282 ? -4.045 10.469 21.524 1.00 96.75 282 ALA A C 1
ATOM 2284 O O . ALA A 1 282 ? -2.972 10.316 22.106 1.00 96.75 282 ALA A O 1
ATOM 2285 N N . HIS A 1 283 ? -5.144 10.905 22.142 1.00 97.31 283 HIS A N 1
ATOM 2286 C CA . HIS A 1 283 ? -5.169 11.200 23.569 1.00 97.31 283 HIS A CA 1
ATOM 2287 C C . HIS A 1 283 ? -4.937 9.940 24.412 1.00 97.31 283 HIS A C 1
ATOM 2289 O O . HIS A 1 283 ? -4.014 9.913 25.230 1.00 97.31 283 HIS A O 1
ATOM 2295 N N . GLU A 1 284 ? -5.719 8.885 24.172 1.00 97.94 284 GLU A N 1
ATOM 2296 C CA . GLU A 1 284 ? -5.643 7.643 24.949 1.00 97.94 284 GLU A CA 1
ATOM 2297 C C . GLU A 1 284 ? -4.311 6.910 24.752 1.00 97.94 284 GLU A C 1
ATOM 2299 O O . GLU A 1 284 ? -3.711 6.454 25.723 1.00 97.94 284 GLU A O 1
ATOM 2304 N N . ILE A 1 285 ? -3.784 6.863 23.526 1.00 97.56 285 ILE A N 1
ATOM 2305 C CA . ILE A 1 285 ? -2.498 6.212 23.240 1.00 97.56 285 ILE A CA 1
ATOM 2306 C C . ILE A 1 285 ? -1.341 6.989 23.871 1.00 97.56 285 ILE A C 1
ATOM 2308 O O . ILE A 1 285 ? -0.457 6.389 24.479 1.00 97.56 285 ILE A O 1
ATOM 2312 N N . ASN A 1 286 ? -1.342 8.324 23.785 1.00 96.69 286 ASN A N 1
ATOM 2313 C CA . ASN A 1 286 ? -0.315 9.130 24.447 1.00 96.69 286 ASN A CA 1
ATOM 2314 C C . ASN A 1 286 ? -0.342 8.934 25.966 1.00 96.69 286 ASN A C 1
ATOM 2316 O O . ASN A 1 286 ? 0.712 8.775 26.580 1.00 96.69 286 ASN A O 1
ATOM 2320 N N . LYS A 1 287 ? -1.534 8.886 26.567 1.00 97.00 287 LYS A N 1
ATOM 2321 C CA . LYS A 1 287 ? -1.706 8.594 27.992 1.00 97.00 287 LYS A CA 1
ATOM 2322 C C . LYS A 1 287 ? -1.188 7.198 28.351 1.00 97.00 287 LYS A C 1
ATOM 2324 O O . LYS A 1 287 ? -0.431 7.077 29.310 1.00 97.00 287 LYS A O 1
ATOM 2329 N N . LEU A 1 288 ? -1.550 6.177 27.570 1.00 95.94 288 LEU A N 1
ATOM 2330 C CA . LEU A 1 288 ? -1.132 4.786 27.774 1.00 95.94 288 LEU A CA 1
ATOM 2331 C C . LEU A 1 288 ? 0.392 4.622 27.698 1.00 95.94 288 LEU A C 1
ATOM 2333 O O . LEU A 1 288 ? 0.974 3.894 28.494 1.00 95.94 288 LEU A O 1
ATOM 2337 N N . LEU A 1 289 ? 1.040 5.327 26.768 1.00 95.00 289 LEU A N 1
ATOM 2338 C CA . LEU A 1 289 ? 2.485 5.247 26.542 1.00 95.00 289 LEU A CA 1
ATOM 2339 C C . LEU A 1 289 ? 3.296 6.272 27.353 1.00 95.00 289 LEU A C 1
ATOM 2341 O O . LEU A 1 289 ? 4.513 6.343 27.193 1.00 95.00 289 LEU A O 1
ATOM 2345 N N . GLY A 1 290 ? 2.652 7.112 28.172 1.00 94.44 290 GLY A N 1
ATOM 2346 C CA . GLY A 1 290 ? 3.322 8.204 28.891 1.00 94.44 290 GLY A CA 1
ATOM 2347 C C . GLY A 1 290 ? 3.962 9.255 27.971 1.00 94.44 290 GLY A C 1
ATOM 2348 O O . GLY A 1 290 ? 4.906 9.942 28.363 1.00 94.44 290 GLY A O 1
ATOM 2349 N N . ARG A 1 291 ? 3.473 9.377 26.733 1.00 91.81 291 ARG A N 1
ATOM 2350 C CA . ARG A 1 291 ? 3.990 10.282 25.700 1.00 91.81 291 ARG A CA 1
ATOM 2351 C C . ARG A 1 291 ? 3.193 11.584 25.646 1.00 91.81 291 ARG A C 1
ATOM 2353 O O . ARG A 1 291 ? 2.070 11.694 26.134 1.00 91.81 291 ARG A O 1
ATOM 2360 N N . ARG A 1 292 ? 3.791 12.598 25.022 1.00 88.88 292 ARG A N 1
ATOM 2361 C CA . ARG A 1 292 ? 3.140 13.862 24.654 1.00 88.88 292 ARG A CA 1
ATOM 2362 C C . ARG A 1 292 ? 3.516 14.213 23.219 1.00 88.88 292 ARG A C 1
ATOM 2364 O O . ARG A 1 292 ? 4.597 13.846 22.764 1.00 88.88 292 ARG A O 1
ATOM 2371 N N . GLY A 1 293 ? 2.647 14.955 22.540 1.00 88.19 293 GLY A N 1
ATOM 2372 C CA . GLY A 1 293 ? 2.873 15.420 21.172 1.00 88.19 293 GLY A CA 1
ATOM 2373 C C . GLY A 1 293 ? 1.972 14.746 20.140 1.00 88.19 293 GLY A C 1
ATOM 2374 O O . GLY A 1 293 ? 0.976 14.103 20.475 1.00 88.19 293 GLY A O 1
ATOM 2375 N N . GLU A 1 294 ? 2.311 14.956 18.870 1.00 91.12 294 GLU A N 1
ATOM 2376 C CA . GLU A 1 294 ? 1.543 14.471 17.726 1.00 91.12 294 GLU A CA 1
ATOM 2377 C C . GLU A 1 294 ? 1.732 12.959 17.541 1.00 91.12 294 GLU A C 1
ATOM 2379 O O . GLU A 1 294 ? 2.857 12.469 17.458 1.00 91.12 294 GLU A O 1
ATOM 2384 N N . LEU A 1 295 ? 0.616 12.225 17.491 1.00 94.06 295 LEU A N 1
ATOM 2385 C CA . LEU A 1 295 ? 0.611 10.795 17.180 1.00 94.06 295 LEU A CA 1
ATOM 2386 C C . LEU A 1 295 ? 0.317 10.559 15.697 1.00 94.06 295 LEU A C 1
ATOM 2388 O O . LEU A 1 295 ? 1.060 9.866 15.009 1.00 94.06 295 LEU A O 1
ATOM 2392 N N . TRP A 1 296 ? -0.783 11.135 15.213 1.00 94.50 296 TRP A N 1
ATOM 2393 C CA . TRP A 1 296 ? -1.255 10.966 13.845 1.00 94.50 296 TRP A CA 1
ATOM 2394 C C . TRP A 1 296 ? -0.729 12.062 12.941 1.00 94.50 296 TRP A C 1
ATOM 2396 O O . TRP A 1 296 ? -0.705 13.225 13.324 1.00 94.50 296 TRP A O 1
ATOM 2406 N N . GLN A 1 297 ? -0.427 11.708 11.699 1.00 89.69 297 GLN A N 1
ATOM 2407 C CA . GLN A 1 297 ? -0.217 12.691 10.649 1.00 89.69 297 GLN A CA 1
ATOM 2408 C C . GLN A 1 297 ? -1.485 13.542 10.461 1.00 89.69 297 GLN A C 1
ATOM 2410 O O . GLN A 1 297 ? -2.597 13.026 10.559 1.00 89.69 297 GLN A O 1
ATOM 2415 N N . ARG A 1 298 ? -1.335 14.845 10.187 1.00 79.88 298 ARG A N 1
ATOM 2416 C CA . ARG A 1 298 ? -2.469 15.790 10.095 1.00 79.88 298 ARG A CA 1
ATOM 2417 C C . ARG A 1 298 ? -3.515 15.423 9.042 1.00 79.88 298 ARG A C 1
ATOM 2419 O O . ARG A 1 298 ? -4.697 15.370 9.372 1.00 79.88 298 ARG A O 1
ATOM 2426 N N . GLU A 1 299 ? -3.099 15.168 7.804 1.00 76.75 299 GLU A N 1
ATOM 2427 C CA . GLU A 1 299 ? -4.022 14.808 6.717 1.00 76.75 299 GLU A CA 1
ATOM 2428 C C . GLU A 1 299 ? -4.410 13.316 6.800 1.00 76.75 299 GLU A C 1
ATOM 2430 O O . GLU A 1 299 ? -4.060 12.599 7.741 1.00 76.75 299 GLU A O 1
ATOM 2435 N N . TYR A 1 300 ? -5.222 12.861 5.860 1.00 78.69 300 TYR A N 1
ATOM 2436 C CA . TYR A 1 300 ? -5.535 11.455 5.633 1.00 78.69 300 TYR A CA 1
ATOM 2437 C C . TYR A 1 300 ? -5.736 11.258 4.130 1.00 78.69 300 TYR A C 1
ATOM 2439 O O . TYR A 1 300 ? -5.897 12.229 3.390 1.00 78.69 300 TYR A O 1
ATOM 2447 N N . TYR A 1 301 ? -5.687 10.013 3.679 1.00 76.75 301 TYR A N 1
ATOM 2448 C CA . TYR A 1 301 ? -6.094 9.651 2.329 1.00 76.75 301 TYR A CA 1
ATOM 2449 C C . TYR A 1 301 ? -7.540 9.161 2.357 1.00 76.75 301 TYR A C 1
ATOM 2451 O O . TYR A 1 301 ? -7.913 8.412 3.261 1.00 76.75 301 TYR A O 1
ATOM 2459 N N . ASP A 1 302 ? -8.333 9.555 1.368 1.00 75.44 302 ASP A N 1
ATOM 2460 C CA . ASP A 1 302 ? -9.655 9.002 1.106 1.00 75.44 302 ASP A CA 1
ATOM 2461 C C . ASP A 1 302 ? -9.875 8.768 -0.390 1.00 75.44 302 ASP A C 1
ATOM 2463 O O . ASP A 1 302 ? -9.349 9.473 -1.254 1.00 75.44 302 ASP A O 1
ATOM 2467 N N . HIS A 1 303 ? -10.694 7.766 -0.686 1.00 73.31 303 HIS A N 1
ATOM 2468 C CA . HIS A 1 303 ? -11.191 7.455 -2.014 1.00 73.31 303 HIS A CA 1
ATOM 2469 C C . HIS A 1 303 ? -12.687 7.162 -1.932 1.00 73.31 303 HIS A C 1
ATOM 2471 O O . HIS A 1 303 ? -13.117 6.217 -1.267 1.00 73.31 303 HIS A O 1
ATOM 2477 N N . LEU A 1 304 ? -13.488 7.969 -2.631 1.00 74.44 304 LEU A N 1
ATOM 2478 C CA . LEU A 1 304 ? -14.923 7.742 -2.780 1.00 74.44 304 LEU A CA 1
ATOM 2479 C C . LEU A 1 304 ? -15.162 6.493 -3.637 1.00 74.44 304 LEU A C 1
ATOM 2481 O O . LEU A 1 304 ? -14.814 6.475 -4.821 1.00 74.44 304 LEU A O 1
ATOM 2485 N N . VAL A 1 305 ? -15.822 5.497 -3.056 1.00 70.00 305 VAL A N 1
ATOM 2486 C CA . VAL A 1 305 ? -16.220 4.253 -3.716 1.00 70.00 305 VAL A CA 1
ATOM 2487 C C . VAL A 1 305 ? -17.338 4.533 -4.718 1.00 70.00 305 VAL A C 1
ATOM 2489 O O . VAL A 1 305 ? -18.349 5.160 -4.390 1.00 70.00 305 VAL A O 1
ATOM 2492 N N . ARG A 1 306 ? -17.155 4.074 -5.962 1.00 66.25 306 ARG A N 1
ATOM 2493 C CA . ARG A 1 306 ? -18.026 4.464 -7.094 1.00 66.25 306 ARG A CA 1
ATOM 2494 C C . ARG A 1 306 ? -18.878 3.341 -7.680 1.00 66.25 306 ARG A C 1
ATOM 2496 O O . ARG A 1 306 ? -19.634 3.603 -8.606 1.00 66.25 306 ARG A O 1
ATOM 2503 N N . SER A 1 307 ? -18.748 2.114 -7.190 1.00 61.50 307 SER A N 1
ATOM 2504 C CA . SER A 1 307 ? -19.543 0.962 -7.626 1.00 61.50 307 SER A CA 1
ATOM 2505 C C . SER A 1 307 ? -19.466 -0.165 -6.599 1.00 61.50 307 SER A C 1
ATOM 2507 O O . SER A 1 307 ? -18.560 -0.194 -5.767 1.00 61.50 307 SER A O 1
ATOM 2509 N N . GLU A 1 308 ? -20.358 -1.147 -6.701 1.00 63.34 308 GLU A N 1
ATOM 2510 C CA . GLU A 1 308 ? -20.304 -2.371 -5.890 1.00 63.34 308 GLU A CA 1
ATOM 2511 C C . GLU A 1 308 ? -18.979 -3.135 -6.069 1.00 63.34 308 GLU A C 1
ATOM 2513 O O . GLU A 1 308 ? -18.359 -3.588 -5.111 1.00 63.34 308 GLU A O 1
ATOM 2518 N N . SER A 1 309 ? -18.475 -3.216 -7.303 1.00 57.56 309 SER A N 1
ATOM 2519 C CA . SER A 1 309 ? -17.197 -3.874 -7.600 1.00 57.56 309 SER A CA 1
ATOM 2520 C C . SER A 1 309 ? -15.977 -3.148 -7.018 1.00 57.56 309 SER A C 1
ATOM 2522 O O . SER A 1 309 ? -14.947 -3.790 -6.760 1.00 57.56 309 SER A O 1
ATOM 2524 N N . ASP A 1 310 ? -16.082 -1.828 -6.838 1.00 61.84 310 ASP A N 1
ATOM 2525 C CA . ASP A 1 310 ? -15.096 -0.981 -6.165 1.00 61.84 310 ASP A CA 1
ATOM 2526 C C . ASP A 1 310 ? -15.186 -1.160 -4.644 1.00 61.84 310 ASP A C 1
ATOM 2528 O O . ASP A 1 310 ? -14.161 -1.358 -3.996 1.00 61.84 310 ASP A O 1
ATOM 2532 N N . LEU A 1 311 ? -16.408 -1.227 -4.101 1.00 73.00 311 LEU A N 1
ATOM 2533 C CA . LEU A 1 311 ? -16.672 -1.520 -2.691 1.00 73.00 311 LEU A CA 1
ATOM 2534 C C . LEU A 1 311 ? -16.071 -2.866 -2.281 1.00 73.00 311 LEU A C 1
ATOM 2536 O O . LEU A 1 311 ? -15.278 -2.941 -1.345 1.00 73.00 311 LEU A O 1
ATOM 2540 N N . GLU A 1 312 ? -16.383 -3.920 -3.036 1.00 73.25 312 GLU A N 1
ATOM 2541 C CA . GLU A 1 312 ? -15.874 -5.268 -2.790 1.00 73.25 312 GLU A CA 1
ATOM 2542 C C . GLU A 1 312 ? -14.337 -5.301 -2.828 1.00 73.25 312 GLU A C 1
ATOM 2544 O O . GLU A 1 312 ? -13.693 -5.991 -2.034 1.00 73.25 312 GLU A O 1
ATOM 2549 N N . ARG A 1 313 ? -13.726 -4.542 -3.748 1.00 71.69 313 ARG A N 1
ATOM 2550 C CA . ARG A 1 313 ? -12.267 -4.446 -3.860 1.00 71.69 313 ARG A CA 1
ATOM 2551 C C . ARG A 1 313 ? -11.665 -3.730 -2.654 1.00 71.69 313 ARG A C 1
ATOM 2553 O O . ARG A 1 313 ? -10.696 -4.247 -2.105 1.00 71.69 313 ARG A O 1
ATOM 2560 N N . ALA A 1 314 ? -12.230 -2.594 -2.249 1.00 75.12 314 ALA A N 1
ATOM 2561 C CA . ALA A 1 314 ? -11.773 -1.842 -1.086 1.00 75.12 314 ALA A CA 1
ATOM 2562 C C . ALA A 1 314 ? -11.863 -2.694 0.189 1.00 75.12 314 ALA A C 1
ATOM 2564 O O . ALA A 1 314 ? -10.880 -2.823 0.911 1.00 75.12 314 ALA A O 1
ATOM 2565 N N . MET A 1 315 ? -12.992 -3.379 0.404 1.00 81.81 315 MET A N 1
ATOM 2566 C CA . MET A 1 315 ? -13.170 -4.283 1.545 1.00 81.81 315 MET A CA 1
ATOM 2567 C C . MET A 1 315 ? -12.145 -5.423 1.544 1.00 81.81 315 MET A C 1
ATOM 2569 O O . MET A 1 315 ? -11.488 -5.670 2.554 1.00 81.81 315 MET A O 1
ATOM 2573 N N . LYS A 1 316 ? -11.966 -6.109 0.404 1.00 81.50 316 LYS A N 1
ATOM 2574 C CA . LYS A 1 316 ? -10.977 -7.194 0.282 1.00 81.50 316 LYS A CA 1
ATOM 2575 C C . LYS A 1 316 ? -9.555 -6.702 0.521 1.00 81.50 316 LYS A C 1
ATOM 2577 O O . LYS A 1 316 ? -8.791 -7.422 1.156 1.00 81.50 316 LYS A O 1
ATOM 2582 N N . TYR A 1 317 ? -9.207 -5.523 0.009 1.00 81.19 317 TYR A N 1
ATOM 2583 C CA . TYR A 1 317 ? -7.907 -4.905 0.247 1.00 81.19 317 TYR A CA 1
ATOM 2584 C C . TYR A 1 317 ? -7.690 -4.678 1.747 1.00 81.19 317 TYR A C 1
ATOM 2586 O O . TYR A 1 317 ? -6.754 -5.238 2.309 1.00 81.19 317 TYR A O 1
ATOM 2594 N N . THR A 1 318 ? -8.610 -3.969 2.410 1.00 85.88 318 THR A N 1
ATOM 2595 C CA . THR A 1 318 ? -8.533 -3.664 3.847 1.00 85.88 318 THR A CA 1
ATOM 2596 C C . THR A 1 318 ? -8.379 -4.921 4.703 1.00 85.88 318 THR A C 1
ATOM 2598 O O . THR A 1 318 ? -7.540 -4.964 5.592 1.00 85.88 318 THR A O 1
ATOM 2601 N N . ILE A 1 319 ? -9.145 -5.975 4.417 1.00 88.75 319 ILE A N 1
ATOM 2602 C CA . ILE A 1 319 ? -9.118 -7.212 5.214 1.00 88.75 319 ILE A CA 1
ATOM 2603 C C . ILE A 1 319 ? -7.838 -8.025 4.972 1.00 88.75 319 ILE A C 1
ATOM 2605 O O . ILE A 1 319 ? -7.339 -8.687 5.879 1.00 88.75 319 ILE A O 1
ATOM 2609 N N . ARG A 1 320 ? -7.295 -8.002 3.749 1.00 86.69 320 ARG A N 1
ATOM 2610 C CA . ARG A 1 320 ? -6.101 -8.785 3.386 1.00 86.69 320 ARG A CA 1
ATOM 2611 C C . ARG A 1 320 ? -4.792 -8.083 3.722 1.00 86.69 320 ARG A C 1
ATOM 2613 O O . ARG A 1 320 ? -3.784 -8.772 3.852 1.00 86.69 320 ARG A O 1
ATOM 2620 N N . ASN A 1 321 ? -4.806 -6.760 3.870 1.00 85.75 321 ASN A N 1
ATOM 2621 C CA . ASN A 1 321 ? -3.601 -5.959 4.053 1.00 85.75 321 ASN A CA 1
ATOM 2622 C C . ASN A 1 321 ? -2.712 -6.441 5.230 1.00 85.75 321 ASN A C 1
ATOM 2624 O O . ASN A 1 321 ? -1.526 -6.656 4.980 1.00 85.75 321 ASN A O 1
ATOM 2628 N N . PRO A 1 322 ? -3.237 -6.794 6.429 1.00 88.44 322 PRO A N 1
ATOM 2629 C CA . PRO A 1 322 ? -2.408 -7.378 7.489 1.00 88.44 322 PRO A CA 1
ATOM 2630 C C . PRO A 1 322 ? -1.637 -8.629 7.047 1.00 88.44 322 PRO A C 1
ATOM 2632 O O . PRO A 1 322 ? -0.428 -8.720 7.248 1.00 88.44 322 PRO A O 1
ATOM 2635 N N . ALA A 1 323 ? -2.315 -9.572 6.386 1.00 86.12 323 ALA A N 1
ATOM 2636 C CA . ALA A 1 323 ? -1.690 -10.801 5.904 1.00 86.12 323 ALA A CA 1
ATOM 2637 C C . ALA A 1 323 ? -0.661 -10.523 4.795 1.00 86.12 323 ALA A C 1
ATOM 2639 O O . ALA A 1 323 ? 0.415 -11.119 4.792 1.00 86.12 323 ALA A O 1
ATOM 2640 N N . SER A 1 324 ? -0.962 -9.592 3.884 1.00 80.31 324 SER A N 1
ATOM 2641 C CA . SER A 1 324 ? -0.037 -9.151 2.832 1.00 80.31 324 SER A CA 1
ATOM 2642 C C . SER A 1 324 ? 1.224 -8.484 3.391 1.00 80.31 324 SER A C 1
ATOM 2644 O O . SER A 1 324 ? 2.296 -8.661 2.818 1.00 80.31 324 SER A O 1
ATOM 2646 N N . ALA A 1 325 ? 1.123 -7.799 4.533 1.00 77.44 325 ALA A N 1
ATOM 2647 C CA . ALA A 1 325 ? 2.254 -7.220 5.260 1.00 77.44 325 ALA A CA 1
ATOM 2648 C C . ALA A 1 325 ? 2.984 -8.226 6.180 1.00 77.44 325 ALA A C 1
ATOM 2650 O O . ALA A 1 325 ? 3.861 -7.843 6.954 1.00 77.44 325 ALA A O 1
ATOM 2651 N N . GLY A 1 326 ? 2.626 -9.515 6.133 1.00 85.94 326 GLY A N 1
ATOM 2652 C CA . GLY A 1 326 ? 3.253 -10.567 6.939 1.00 85.94 326 GLY A CA 1
ATOM 2653 C C . GLY A 1 326 ? 2.751 -10.664 8.385 1.00 85.94 326 GLY A C 1
ATOM 2654 O O . GLY A 1 326 ? 3.323 -11.418 9.173 1.00 85.94 326 GLY A O 1
ATOM 2655 N N . LEU A 1 327 ? 1.678 -9.954 8.751 1.00 83.12 327 LEU A N 1
ATOM 2656 C CA . LEU A 1 327 ? 1.056 -10.036 10.076 1.00 83.12 327 LEU A CA 1
ATOM 2657 C C . LEU A 1 327 ? 0.133 -11.258 10.139 1.00 83.12 327 LEU A C 1
ATOM 2659 O O . LEU A 1 327 ? -1.049 -11.207 9.791 1.00 83.12 327 LEU A O 1
ATOM 2663 N N . GLN A 1 328 ? 0.689 -12.388 10.571 1.00 84.62 328 GLN A N 1
ATOM 2664 C CA . GLN A 1 328 ? -0.071 -13.624 10.753 1.00 84.62 328 GLN A CA 1
ATOM 2665 C C . GLN A 1 328 ? -0.921 -13.568 12.026 1.00 84.62 328 GLN A C 1
ATOM 2667 O O . GLN A 1 328 ? -0.466 -13.085 13.061 1.00 84.62 328 GLN A O 1
ATOM 2672 N N . ASN A 1 329 ? -2.146 -14.102 11.961 1.00 86.50 329 ASN A N 1
ATOM 2673 C CA . ASN A 1 329 ? -3.094 -14.150 13.085 1.00 86.50 329 ASN A CA 1
ATOM 2674 C C . ASN A 1 329 ? -3.353 -12.783 13.739 1.00 86.50 329 ASN A C 1
ATOM 2676 O O . ASN A 1 329 ? -3.584 -12.692 14.943 1.00 86.50 329 ASN A O 1
ATOM 2680 N N . TRP A 1 330 ? -3.297 -11.717 12.942 1.00 90.94 330 TRP A N 1
ATOM 2681 C CA . TRP A 1 330 ? -3.488 -10.360 13.424 1.00 90.94 330 TRP A CA 1
ATOM 2682 C C . TRP A 1 330 ? -4.954 -10.134 13.822 1.00 90.94 330 TRP A C 1
ATOM 2684 O O . TRP A 1 330 ? -5.821 -10.211 12.953 1.00 90.94 330 TRP A O 1
ATOM 2694 N N . PRO A 1 331 ? -5.271 -9.865 15.103 1.00 92.69 331 PRO A N 1
ATOM 2695 C CA . PRO A 1 331 ? -6.659 -9.816 15.565 1.00 92.69 331 PRO A CA 1
ATOM 2696 C C . PRO A 1 331 ? -7.342 -8.472 15.275 1.00 92.69 331 PRO A C 1
ATOM 2698 O O . PRO A 1 331 ? -8.558 -8.354 15.396 1.00 92.69 331 PRO A O 1
ATOM 2701 N N . TRP A 1 332 ? -6.577 -7.445 14.894 1.00 96.06 332 TRP A N 1
ATOM 2702 C CA . TRP A 1 332 ? -7.075 -6.082 14.700 1.00 96.06 332 TRP A CA 1
ATOM 2703 C C . TRP A 1 332 ? -7.523 -5.840 13.256 1.00 96.06 332 TRP A C 1
ATOM 2705 O O . TRP A 1 332 ? -7.075 -4.907 12.587 1.00 96.06 332 TRP A O 1
ATOM 2715 N N . VAL A 1 333 ? -8.391 -6.720 12.763 1.00 94.31 333 VAL A N 1
ATOM 2716 C CA . VAL A 1 333 ? -8.947 -6.684 11.408 1.00 94.31 333 VAL A CA 1
ATOM 2717 C C . VAL A 1 333 ? -10.377 -7.215 11.408 1.00 94.31 333 VAL A C 1
ATOM 2719 O O . VAL A 1 333 ? -10.700 -8.184 12.093 1.00 94.31 333 VAL A O 1
ATOM 2722 N N . SER A 1 334 ? -11.252 -6.582 10.631 1.00 90.12 334 SER A N 1
ATOM 2723 C CA . SER A 1 334 ? -12.621 -7.054 10.412 1.00 90.12 334 SER A CA 1
ATOM 2724 C C . SER A 1 334 ? -12.656 -8.337 9.576 1.00 90.12 334 SER A C 1
ATOM 2726 O O . SER A 1 334 ? -11.825 -8.515 8.686 1.00 90.12 334 SER A O 1
ATOM 2728 N N . SER A 1 335 ? -13.671 -9.185 9.762 1.00 82.00 335 SER A N 1
ATOM 2729 C CA . SER A 1 335 ? -13.901 -10.339 8.882 1.00 82.00 335 SER A CA 1
ATOM 2730 C C . SER A 1 335 ? -14.902 -10.025 7.760 1.00 82.00 335 SER A C 1
ATOM 2732 O O . SER A 1 335 ? -15.771 -9.166 7.911 1.00 82.00 335 SER A O 1
ATOM 2734 N N . LEU A 1 336 ? -14.819 -10.762 6.643 1.00 67.00 336 LEU A N 1
ATOM 2735 C CA . LEU A 1 336 ? -15.803 -10.688 5.548 1.00 67.00 336 LEU A CA 1
ATOM 2736 C C . LEU A 1 336 ? -17.198 -11.191 5.969 1.00 67.00 336 LEU A C 1
ATOM 2738 O O . LEU A 1 336 ? -18.196 -10.810 5.361 1.00 67.00 336 LEU A O 1
ATOM 2742 N N . GLU A 1 337 ? -17.270 -12.064 6.976 1.00 55.72 337 GLU A N 1
ATOM 2743 C CA . GLU A 1 337 ? -18.515 -12.685 7.446 1.00 55.72 337 GLU A CA 1
ATOM 2744 C C . GLU A 1 337 ? -19.297 -11.779 8.396 1.00 55.72 337 GLU A C 1
ATOM 2746 O O . GLU A 1 337 ? -20.526 -11.802 8.386 1.00 55.72 337 GLU A O 1
ATOM 2751 N N . THR A 1 338 ? -18.604 -10.920 9.150 1.00 52.78 338 THR A N 1
ATOM 2752 C CA . THR A 1 338 ? -19.207 -10.008 10.135 1.00 52.78 338 THR A CA 1
ATOM 2753 C C . THR A 1 338 ? -20.209 -9.021 9.510 1.00 52.78 338 THR A C 1
ATOM 2755 O O . THR A 1 338 ? -21.014 -8.450 10.237 1.00 52.78 338 THR A O 1
ATOM 2758 N N . TYR A 1 339 ? -20.223 -8.850 8.181 1.00 49.72 339 TYR A N 1
ATOM 2759 C CA . TYR A 1 339 ? -20.961 -7.760 7.527 1.00 49.72 339 TYR A CA 1
ATOM 2760 C C . TYR A 1 339 ? -21.885 -8.168 6.366 1.00 49.72 339 TYR A C 1
ATOM 2762 O O . TYR A 1 339 ? -22.583 -7.313 5.827 1.00 49.72 339 TYR A O 1
ATOM 2770 N N . LYS A 1 340 ? -21.989 -9.460 6.011 1.00 40.16 340 LYS A N 1
ATOM 2771 C CA . LYS A 1 340 ? -23.052 -9.932 5.088 1.00 40.16 340 LYS A CA 1
ATOM 2772 C C . LYS A 1 340 ? -24.450 -9.945 5.727 1.00 40.16 340 LYS A C 1
ATOM 2774 O O . LYS A 1 340 ? -25.432 -10.117 5.018 1.00 40.16 340 LYS A O 1
ATOM 2779 N N . SER A 1 341 ? -24.546 -9.784 7.045 1.00 34.28 341 SER A N 1
ATOM 2780 C CA . SER A 1 341 ? -25.780 -9.900 7.833 1.00 34.28 341 SER A CA 1
ATOM 2781 C C . SER A 1 341 ? -26.531 -8.581 8.061 1.00 34.28 341 SER A C 1
ATOM 2783 O O . SER A 1 341 ? -27.582 -8.600 8.696 1.00 34.28 341 SER A O 1
ATOM 2785 N N . ALA A 1 342 ? -26.015 -7.450 7.568 1.00 35.34 342 ALA A N 1
ATOM 2786 C CA . ALA A 1 342 ? -26.616 -6.122 7.746 1.00 35.34 342 ALA A CA 1
ATOM 2787 C C . ALA A 1 342 ? -27.150 -5.494 6.439 1.00 35.34 342 ALA A C 1
ATOM 2789 O O . ALA A 1 342 ? -27.525 -4.320 6.448 1.00 35.34 342 ALA A O 1
ATOM 2790 N N . ALA A 1 343 ? -27.144 -6.257 5.338 1.00 30.20 343 ALA A N 1
ATOM 2791 C CA . ALA A 1 343 ? -27.665 -5.856 4.030 1.00 30.20 343 ALA A CA 1
ATOM 2792 C C . ALA A 1 343 ? -29.166 -6.137 3.896 1.00 30.20 343 ALA A C 1
ATOM 2794 O O . ALA A 1 343 ? -29.591 -7.241 4.311 1.00 30.20 343 ALA A O 1
#

pLDDT: mean 76.75, std 20.07, range [24.52, 98.0]